Protein AF-0000000066128655 (afdb_homodimer)

Foldseek 3Di:
DPQQFWPWDQPAFFQRKAAEFFDPFAGIKTFHFWPPDDPDPDDGDGGGAQTKTKIAGCDGDPVRHRDIFIKGWFFAQDWIADPVGDIDGDPGTYIATDHPQHHGPGQAGHDEGEPSNCVNPVSCVVRYPYYD/DPQQFWPWDQPAFFQRKAAEFFDPFAGIKTFHFWPPDDPDPPDGDGGGAQTKTKIAGCDGDPVRHRDIFIKGWFFAQDWIADPVGDIDGDPGTYIATDHPQHHGPGQAGHDEGEPSNCVNPVSCVVRYPYYD

Nearest PDB structures (foldseek):
  6th6-assembly1_BL  TM=9.397E-01  e=1.848E-17  Thermococcus kodakarensis KOD1
  9cai-assembly1_CV  TM=9.628E-01  e=4.073E-16  Caenorhabditis elegans
  8a3w-assembly1_J  TM=9.529E-01  e=1.507E-16  Leishmania major strain Friedlin
  8b2l-assembly1_e3  TM=9.581E-01  e=1.620E-15  Nicotiana tabacum
  8jiv-assembly1_CV  TM=9.585E-01  e=1.912E-15  Triticum aestivum

Organism: Archaeoglobus fulgidus (strain ATCC 49558 / DSM 4304 / JCM 9628 / NBRC 100126 / VC-16) (NCBI:txid224325)

Secondary structure (DSSP, 8-state):
------B----EETT-EEEE-BSSSEEEEEEEEETT----TT---EE-TT-EEEEEEEEE-TTTTT-EEEEEEEE-SS-EE-TTS-EE--SS-EEEEE-TTS-BSSS-EEEEE-HHHHHH-HHHHHHEEEE-/------B----EETT-EEEE-BSSSEEEEEEEEETT----TT---EE-TT-EEEEEEEEE-TTTTT-EEEEEEEE-SS-EE-TTS-EE--SS-EEEEE-TTS-BSSS-EEEEE-HHHHHH-HHHHHHEEEE-

InterPro domains:
  IPR000218 Large ribosomal subunit protein uL14 [MF_01367] (11-132)
  IPR000218 Large ribosomal subunit protein uL14 [PF00238] (13-131)
  IPR000218 Large ribosomal subunit protein uL14 [PTHR11761] (9-132)
  IPR000218 Large ribosomal subunit protein uL14 [SM01374] (11-132)
  IPR019971 Large ribosomal subunit protein uL14, archaea [TIGR03673] (2-132)
  IPR019972 Large ribosomal subunit protein uL14, conserved site [PS00049] (71-97)
  IPR036853 Large ribosomal subunit protein uL14 superfamily [G3DSA:2.40.150.20] (1-132)
  IPR036853 Large ribosomal subunit protein uL14 superfamily [SSF50193] (2-132)

Structure (mmCIF, N/CA/C/O backbone):
data_AF-0000000066128655-model_v1
#
loop_
_entity.id
_entity.type
_entity.pdbx_description
1 polymer 'Large ribosomal subunit protein uL14'
#
loop_
_atom_site.group_PDB
_atom_site.id
_atom_site.type_symbol
_atom_site.label_atom_id
_atom_site.label_alt_id
_atom_site.label_comp_id
_atom_site.label_asym_id
_atom_site.label_entity_id
_atom_site.label_seq_id
_atom_site.pdbx_PDB_ins_code
_atom_site.Cartn_x
_atom_site.Cartn_y
_atom_site.Cartn_z
_atom_site.occupancy
_atom_site.B_iso_or_equiv
_atom_site.auth_seq_id
_atom_site.auth_comp_id
_atom_site.auth_asym_id
_atom_site.auth_atom_id
_atom_site.pdbx_PDB_model_num
ATOM 1 N N . MET A 1 1 ? 16.312 -31.641 9.352 1 25.12 1 MET A N 1
ATOM 2 C CA . MET A 1 1 ? 16.547 -31.031 8.039 1 25.12 1 MET A CA 1
ATOM 3 C C . MET A 1 1 ? 15.508 -29.953 7.762 1 25.12 1 MET A C 1
ATOM 5 O O . MET A 1 1 ? 14.305 -30.188 7.883 1 25.12 1 MET A O 1
ATOM 9 N N . LYS A 1 2 ? 15.828 -28.812 7.926 1 38.12 2 LYS A N 1
ATOM 10 C CA . LYS A 1 2 ? 14.883 -27.719 7.695 1 38.12 2 LYS A CA 1
ATOM 11 C C . LYS A 1 2 ? 14.211 -27.844 6.332 1 38.12 2 LYS A C 1
ATOM 13 O O . LYS A 1 2 ? 14.867 -28.141 5.332 1 38.12 2 LYS A O 1
ATOM 18 N N . ALA A 1 3 ? 12.984 -28.344 6.238 1 39.62 3 ALA A N 1
ATOM 19 C CA . ALA A 1 3 ? 12.312 -28.422 4.945 1 39.62 3 ALA A CA 1
ATOM 20 C C . ALA A 1 3 ? 12.883 -27.406 3.957 1 39.62 3 ALA A C 1
ATOM 22 O O . ALA A 1 3 ? 12.938 -26.219 4.246 1 39.62 3 ALA A O 1
ATOM 23 N N . ILE A 1 4 ? 13.789 -27.891 3.109 1 48.38 4 ILE A N 1
ATOM 24 C CA . ILE A 1 4 ? 14.508 -27.047 2.152 1 48.38 4 ILE A CA 1
ATOM 25 C C . ILE A 1 4 ? 13.508 -26.266 1.303 1 48.38 4 ILE A C 1
ATOM 27 O O . ILE A 1 4 ? 12.688 -26.844 0.597 1 48.38 4 ILE A O 1
ATOM 31 N N . ARG A 1 5 ? 13.148 -25.062 1.677 1 65.38 5 ARG A N 1
ATOM 32 C CA . ARG A 1 5 ? 12.242 -24.172 0.944 1 65.38 5 ARG A CA 1
ATOM 33 C C . ARG A 1 5 ? 12.859 -23.734 -0.376 1 65.38 5 ARG A C 1
ATOM 35 O O . ARG A 1 5 ? 14.078 -23.797 -0.549 1 65.38 5 ARG A O 1
ATOM 42 N N . ALA A 1 6 ? 12.148 -23.828 -1.556 1 74 6 ALA A N 1
ATOM 43 C CA . ALA A 1 6 ? 12.578 -23.359 -2.867 1 74 6 ALA A CA 1
ATOM 44 C C . ALA A 1 6 ? 13.289 -22.016 -2.754 1 74 6 ALA A C 1
ATOM 46 O O . ALA A 1 6 ? 12.922 -21.172 -1.93 1 74 6 ALA A O 1
ATOM 47 N N . ASN A 1 7 ? 14.602 -21.938 -3.342 1 81.56 7 ASN A N 1
ATOM 48 C CA . ASN A 1 7 ? 15.273 -20.656 -3.48 1 81.56 7 ASN A CA 1
ATOM 49 C C . ASN A 1 7 ? 14.539 -19.734 -4.457 1 81.56 7 ASN A C 1
ATOM 51 O O . ASN A 1 7 ? 14.828 -19.734 -5.652 1 81.56 7 ASN A O 1
ATOM 55 N N . ILE A 1 8 ? 13.523 -19.031 -4.008 1 89.94 8 ILE A N 1
ATOM 56 C CA . ILE A 1 8 ? 12.695 -18.203 -4.871 1 89.94 8 ILE A CA 1
ATOM 57 C C . ILE A 1 8 ? 13.352 -16.828 -5.055 1 89.94 8 ILE A C 1
ATOM 59 O O . ILE A 1 8 ? 13.469 -16.062 -4.098 1 89.94 8 ILE A O 1
ATOM 63 N N . PRO A 1 9 ? 13.781 -16.625 -6.309 1 91.25 9 PRO A N 1
ATOM 64 C CA . PRO A 1 9 ? 14.328 -15.281 -6.551 1 91.25 9 PRO A CA 1
ATOM 65 C C . PRO A 1 9 ? 13.281 -14.18 -6.387 1 91.25 9 PRO A C 1
ATOM 67 O O . PRO A 1 9 ? 12.141 -14.336 -6.828 1 91.25 9 PRO A O 1
ATOM 70 N N . ARG A 1 10 ? 13.523 -13.125 -5.734 1 89.56 10 ARG A N 1
ATOM 71 C CA . ARG A 1 10 ? 12.648 -11.969 -5.605 1 89.56 10 ARG A CA 1
ATOM 72 C C . ARG A 1 10 ? 12.859 -10.992 -6.758 1 89.56 10 ARG A C 1
ATOM 74 O O . ARG A 1 10 ? 13.508 -9.961 -6.59 1 89.56 10 ARG A O 1
ATOM 81 N N . ALA A 1 11 ? 12.172 -11.281 -7.852 1 91.56 11 ALA A N 1
ATOM 82 C CA . ALA A 1 11 ? 12.453 -10.578 -9.102 1 91.56 11 ALA A CA 1
ATOM 83 C C . ALA A 1 11 ? 11.352 -9.562 -9.414 1 91.56 11 ALA A C 1
ATOM 85 O O . ALA A 1 11 ? 11.32 -8.992 -10.508 1 91.56 11 ALA A O 1
ATOM 86 N N . LEU A 1 12 ? 10.477 -9.352 -8.492 1 93.88 12 LEU A N 1
ATOM 87 C CA . LEU A 1 12 ? 9.367 -8.438 -8.719 1 93.88 12 LEU A CA 1
ATOM 88 C C . LEU A 1 12 ? 9.469 -7.211 -7.82 1 93.88 12 LEU A C 1
ATOM 90 O O . LEU A 1 12 ? 8.992 -7.234 -6.684 1 93.88 12 LEU A O 1
ATOM 94 N N . PRO A 1 13 ? 10.023 -6.125 -8.352 1 89.25 13 PRO A N 1
ATOM 95 C CA . PRO A 1 13 ? 10.195 -4.906 -7.559 1 89.25 13 PRO A CA 1
ATOM 96 C C . PRO A 1 13 ? 8.93 -4.059 -7.492 1 89.25 13 PRO A C 1
ATOM 98 O O . PRO A 1 13 ? 7.957 -4.34 -8.203 1 89.25 13 PRO A O 1
ATOM 101 N N . THR A 1 14 ? 8.961 -3.062 -6.672 1 88.75 14 THR A N 1
ATOM 102 C CA . THR A 1 14 ? 7.895 -2.064 -6.688 1 88.75 14 THR A CA 1
ATOM 103 C C . THR A 1 14 ? 7.762 -1.439 -8.07 1 88.75 14 THR A C 1
ATOM 105 O O . THR A 1 14 ? 8.766 -1.127 -8.719 1 88.75 14 THR A O 1
ATOM 108 N N . GLY A 1 15 ? 6.605 -1.287 -8.484 1 89.25 15 GLY A N 1
ATOM 109 C CA . GLY A 1 15 ? 6.352 -0.761 -9.82 1 89.25 15 GLY A CA 1
ATOM 110 C C . GLY A 1 15 ? 6.035 -1.84 -10.836 1 89.25 15 GLY A C 1
ATOM 111 O O . GLY A 1 15 ? 5.508 -1.55 -11.914 1 89.25 15 GLY A O 1
ATOM 112 N N . ALA A 1 16 ? 6.363 -3.1 -10.492 1 94 16 ALA A N 1
ATOM 113 C CA . ALA A 1 16 ? 6.078 -4.207 -11.406 1 94 16 ALA A CA 1
ATOM 114 C C . ALA A 1 16 ? 4.574 -4.441 -11.531 1 94 16 ALA A C 1
ATOM 116 O O . ALA A 1 16 ? 3.83 -4.266 -10.562 1 94 16 ALA A O 1
ATOM 117 N N . ARG A 1 17 ? 4.227 -4.895 -12.727 1 97.56 17 ARG A N 1
ATOM 118 C CA . ARG A 1 17 ? 2.822 -5.191 -12.984 1 97.56 17 ARG A CA 1
ATOM 119 C C . ARG A 1 17 ? 2.553 -6.691 -12.906 1 97.56 17 ARG A C 1
ATOM 121 O O . ARG A 1 17 ? 3.383 -7.5 -13.32 1 97.56 17 ARG A O 1
ATOM 128 N N . LEU A 1 18 ? 1.388 -6.996 -12.367 1 98.38 18 LEU A N 1
ATOM 129 C CA . LEU A 1 18 ? 0.958 -8.383 -12.203 1 98.38 18 LEU A CA 1
ATOM 130 C C . LEU A 1 18 ? -0.445 -8.586 -12.766 1 98.38 18 LEU A C 1
ATOM 132 O O . LEU A 1 18 ? -1.292 -7.695 -12.672 1 98.38 18 LEU A O 1
ATOM 136 N N . VAL A 1 19 ? -0.65 -9.766 -13.242 1 98.62 19 VAL A N 1
ATOM 137 C CA . VAL A 1 19 ? -2.006 -10.164 -13.602 1 98.62 19 VAL A CA 1
ATOM 138 C C . VAL A 1 19 ? -2.773 -10.586 -12.352 1 98.62 19 VAL A C 1
ATOM 140 O O . VAL A 1 19 ? -2.24 -11.305 -11.5 1 98.62 19 VAL A O 1
ATOM 143 N N . CYS A 1 20 ? -3.979 -10.078 -12.219 1 98.56 20 CYS A N 1
ATOM 144 C CA . CYS A 1 20 ? -4.809 -10.555 -11.117 1 98.56 20 CYS A CA 1
ATOM 145 C C . CYS A 1 20 ? -5.457 -11.891 -11.469 1 98.56 20 CYS A C 1
ATOM 147 O O . CYS A 1 20 ? -6.258 -11.969 -12.398 1 98.56 20 CYS A O 1
ATOM 149 N N . ALA A 1 21 ? -5.234 -12.914 -10.703 1 98.44 21 ALA A N 1
ATOM 150 C CA . ALA A 1 21 ? -5.629 -14.273 -11.062 1 98.44 21 ALA A CA 1
ATOM 151 C C . ALA A 1 21 ? -6.93 -14.664 -10.367 1 98.44 21 ALA A C 1
ATOM 153 O O . ALA A 1 21 ? -7.355 -15.82 -10.438 1 98.44 21 ALA A O 1
ATOM 154 N N . ASP A 1 22 ? -7.633 -13.781 -9.719 1 97.06 22 ASP A N 1
ATOM 155 C CA . ASP A 1 22 ? -8.852 -14.148 -9 1 97.06 22 ASP A CA 1
ATOM 156 C C . ASP A 1 22 ? -10.07 -13.461 -9.609 1 97.06 22 ASP A C 1
ATOM 158 O O . ASP A 1 22 ? -9.969 -12.805 -10.648 1 97.06 22 ASP A O 1
ATOM 162 N N . ASN A 1 23 ? -11.188 -13.75 -8.961 1 97.56 23 ASN A N 1
ATOM 163 C CA . ASN A 1 23 ? -12.43 -13.281 -9.562 1 97.56 23 ASN A CA 1
ATOM 164 C C . ASN A 1 23 ? -12.984 -12.062 -8.828 1 97.56 23 ASN A C 1
ATOM 166 O O . ASN A 1 23 ? -14.195 -11.891 -8.719 1 97.56 23 ASN A O 1
ATOM 170 N N . THR A 1 24 ? -12.164 -11.18 -8.289 1 95.56 24 THR A N 1
ATOM 171 C CA . THR A 1 24 ? -12.602 -10.008 -7.531 1 95.56 24 THR A CA 1
ATOM 172 C C . THR A 1 24 ? -13.008 -8.883 -8.469 1 95.56 24 THR A C 1
ATOM 174 O O . THR A 1 24 ? -13.664 -7.926 -8.055 1 95.56 24 THR A O 1
ATOM 177 N N . GLY A 1 25 ? -12.641 -9.031 -9.742 1 96 25 GLY A N 1
ATOM 178 C CA . GLY A 1 25 ? -12.938 -7.973 -10.688 1 96 25 GLY A CA 1
ATOM 179 C C . GLY A 1 25 ? -11.711 -7.184 -11.102 1 96 25 GLY A C 1
ATOM 180 O O . GLY A 1 25 ? -11.742 -6.434 -12.086 1 96 25 GLY A O 1
ATOM 181 N N . ALA A 1 26 ? -10.602 -7.355 -10.414 1 97.75 26 ALA A N 1
ATOM 182 C CA . ALA A 1 26 ? -9.344 -6.746 -10.82 1 97.75 26 ALA A CA 1
ATOM 183 C C . ALA A 1 26 ? -8.703 -7.512 -11.977 1 97.75 26 ALA A C 1
ATOM 185 O O . ALA A 1 26 ? -8.898 -8.719 -12.109 1 97.75 26 ALA A O 1
ATOM 186 N N . ARG A 1 27 ? -7.961 -6.797 -12.82 1 97.69 27 ARG A N 1
ATOM 187 C CA . ARG A 1 27 ? -7.332 -7.445 -13.961 1 97.69 27 ARG A CA 1
ATOM 188 C C . ARG A 1 27 ? -5.82 -7.234 -13.953 1 97.69 27 ARG A C 1
ATOM 190 O O . ARG A 1 27 ? -5.055 -8.164 -14.211 1 97.69 27 ARG A O 1
ATOM 197 N N . GLU A 1 28 ? -5.414 -6.008 -13.695 1 98.62 28 GLU A N 1
ATOM 198 C CA . GLU A 1 28 ? -4 -5.652 -13.656 1 98.62 28 GLU A CA 1
ATOM 199 C C . GLU A 1 28 ? -3.643 -4.961 -12.344 1 98.62 28 GLU A C 1
ATOM 201 O O . GLU A 1 28 ? -4.316 -4.016 -11.93 1 98.62 28 GLU A O 1
ATOM 206 N N . LEU A 1 29 ? -2.574 -5.434 -11.719 1 98.38 29 LEU A N 1
ATOM 207 C CA . LEU A 1 29 ? -2.113 -4.91 -10.438 1 98.38 29 LEU A CA 1
ATOM 208 C C . LEU A 1 29 ? -0.71 -4.324 -10.562 1 98.38 29 LEU A C 1
ATOM 210 O O . LEU A 1 29 ? 0.079 -4.77 -11.398 1 98.38 29 LEU A O 1
ATOM 214 N N . GLU A 1 30 ? -0.421 -3.346 -9.734 1 96.56 30 GLU A N 1
ATOM 215 C CA . GLU A 1 30 ? 0.928 -2.803 -9.617 1 96.56 30 GLU A CA 1
ATOM 216 C C . GLU A 1 30 ? 1.425 -2.877 -8.172 1 96.56 30 GLU A C 1
ATOM 218 O O . GLU A 1 30 ? 0.717 -2.48 -7.246 1 96.56 30 GLU A O 1
ATOM 223 N N . ILE A 1 31 ? 2.658 -3.359 -8.008 1 94.94 31 ILE A N 1
ATOM 224 C CA . ILE A 1 31 ? 3.223 -3.486 -6.668 1 94.94 31 ILE A CA 1
ATOM 225 C C . ILE A 1 31 ? 3.676 -2.117 -6.168 1 94.94 31 ILE A C 1
ATOM 227 O O . ILE A 1 31 ? 4.418 -1.411 -6.859 1 94.94 31 ILE A O 1
ATOM 231 N N . ILE A 1 32 ? 3.225 -1.843 -4.953 1 91.31 32 ILE A N 1
ATOM 232 C CA . ILE A 1 32 ? 3.646 -0.554 -4.418 1 91.31 32 ILE A CA 1
ATOM 233 C C . ILE A 1 32 ? 4.461 -0.767 -3.141 1 91.31 32 ILE A C 1
ATOM 235 O O . ILE A 1 32 ? 5.141 0.147 -2.672 1 91.31 32 ILE A O 1
ATOM 239 N N . ALA A 1 33 ? 4.367 -1.904 -2.592 1 90 33 ALA A N 1
ATOM 240 C CA . ALA A 1 33 ? 5.145 -2.238 -1.4 1 90 33 ALA A CA 1
ATOM 241 C C . ALA A 1 33 ? 5.215 -3.748 -1.197 1 90 33 ALA A C 1
ATOM 243 O O . ALA A 1 33 ? 4.379 -4.492 -1.716 1 90 33 ALA A O 1
ATOM 244 N N . VAL A 1 34 ? 6.215 -4.098 -0.539 1 90.44 34 VAL A N 1
ATOM 245 C CA . VAL A 1 34 ? 6.355 -5.492 -0.131 1 90.44 34 VAL A CA 1
ATOM 246 C C . VAL A 1 34 ? 6.207 -5.605 1.384 1 90.44 34 VAL A C 1
ATOM 248 O O . VAL A 1 34 ? 6.902 -4.918 2.137 1 90.44 34 VAL A O 1
ATOM 251 N N . LYS A 1 35 ? 5.23 -6.402 1.733 1 87.19 35 LYS A N 1
ATOM 252 C CA . LYS A 1 35 ? 4.949 -6.523 3.16 1 87.19 35 LYS A CA 1
ATOM 253 C C . LYS A 1 35 ? 6.168 -7.035 3.92 1 87.19 35 LYS A C 1
ATOM 255 O O . LYS A 1 35 ? 6.797 -8.016 3.508 1 87.19 35 LYS A O 1
ATOM 260 N N . GLY A 1 36 ? 6.383 -6.379 5.016 1 74.94 36 GLY A N 1
ATOM 261 C CA . GLY A 1 36 ? 7.469 -6.816 5.879 1 74.94 36 GLY A CA 1
ATOM 262 C C . GLY A 1 36 ? 8.812 -6.234 5.488 1 74.94 36 GLY A C 1
ATOM 263 O O . GLY A 1 36 ? 9.82 -6.473 6.16 1 74.94 36 GLY A O 1
ATOM 264 N N . TYR A 1 37 ? 8.773 -5.664 4.32 1 67.94 37 TYR A N 1
ATOM 265 C CA . TYR A 1 37 ? 10.047 -5.074 3.922 1 67.94 37 TYR A CA 1
ATOM 266 C C . TYR A 1 37 ? 10.359 -3.844 4.766 1 67.94 37 TYR A C 1
ATOM 268 O O . TYR A 1 37 ? 9.531 -2.939 4.891 1 67.94 37 TYR A O 1
ATOM 276 N N . LYS A 1 38 ? 11.398 -4.062 5.633 1 56.25 38 LYS A N 1
ATOM 277 C CA . LYS A 1 38 ? 11.852 -2.928 6.43 1 56.25 38 LYS A CA 1
ATOM 278 C C . LYS A 1 38 ? 13.016 -2.207 5.75 1 56.25 38 LYS A C 1
ATOM 280 O O . LYS A 1 38 ? 13.812 -2.832 5.051 1 56.25 38 LYS A O 1
ATOM 285 N N . GLY A 1 39 ? 12.859 -1.188 5.008 1 52.59 39 GLY A N 1
ATOM 286 C CA . GLY A 1 39 ? 13.758 -0.294 4.289 1 52.59 39 GLY A CA 1
ATOM 287 C C . GLY A 1 39 ? 15.195 -0.379 4.77 1 52.59 39 GLY A C 1
ATOM 288 O O . GLY A 1 39 ? 15.508 0.053 5.879 1 52.59 39 GLY A O 1
ATOM 289 N N . VAL A 1 40 ? 15.797 -1.429 4.984 1 49.12 40 VAL A N 1
ATOM 290 C CA . VAL A 1 40 ? 17.203 -1.118 5.25 1 49.12 40 VAL A CA 1
ATOM 291 C C . VAL A 1 40 ? 17.828 -0.457 4.02 1 49.12 40 VAL A C 1
ATOM 293 O O . VAL A 1 40 ? 17.312 -0.596 2.906 1 49.12 40 VAL A O 1
ATOM 296 N N . ARG A 1 41 ? 18.875 0.414 4.422 1 45.72 41 ARG A N 1
ATOM 297 C CA . ARG A 1 41 ? 19.656 1.211 3.479 1 45.72 41 ARG A CA 1
ATOM 298 C C . ARG A 1 41 ? 19.672 0.561 2.1 1 45.72 41 ARG A C 1
ATOM 300 O O . ARG A 1 41 ? 19.531 1.246 1.083 1 45.72 41 ARG A O 1
ATOM 307 N N . ARG A 1 42 ? 20.172 -0.558 1.873 1 46.34 42 ARG A N 1
ATOM 308 C CA . ARG A 1 42 ? 20.719 -0.96 0.58 1 46.34 42 ARG A CA 1
ATOM 309 C C . ARG A 1 42 ? 19.688 -1.734 -0.232 1 46.34 42 ARG A C 1
ATOM 311 O O . ARG A 1 42 ? 19.969 -2.164 -1.354 1 46.34 42 ARG A O 1
ATOM 318 N N . ARG A 1 43 ? 18.516 -2.191 0.343 1 56.34 43 ARG A N 1
ATOM 319 C CA . ARG A 1 43 ? 17.953 -3.158 -0.597 1 56.34 43 ARG A CA 1
ATOM 320 C C . ARG A 1 43 ? 16.562 -2.75 -1.038 1 56.34 43 ARG A C 1
ATOM 322 O O . ARG A 1 43 ? 15.789 -2.193 -0.25 1 56.34 43 ARG A O 1
ATOM 329 N N . TYR A 1 44 ? 16.344 -2.57 -2.301 1 61.69 44 TYR A N 1
ATOM 330 C CA . TYR A 1 44 ? 15.086 -2.363 -3.012 1 61.69 44 TYR A CA 1
ATOM 331 C C . TYR A 1 44 ? 14.086 -3.463 -2.684 1 61.69 44 TYR A C 1
ATOM 333 O O . TYR A 1 44 ? 14.43 -4.645 -2.688 1 61.69 44 TYR A O 1
ATOM 341 N N . PRO A 1 45 ? 12.883 -2.945 -2.168 1 72.62 45 PRO A N 1
ATOM 342 C CA . PRO A 1 45 ? 11.93 -4.012 -1.857 1 72.62 45 PRO A CA 1
ATOM 343 C C . PRO A 1 45 ? 11.531 -4.824 -3.09 1 72.62 45 PRO A C 1
ATOM 345 O O . PRO A 1 45 ? 11.164 -4.25 -4.117 1 72.62 45 PRO A O 1
ATOM 348 N N . ALA A 1 46 ? 11.828 -6.062 -3.172 1 82.31 46 ALA A N 1
ATOM 349 C CA . ALA A 1 46 ? 11.391 -6.973 -4.227 1 82.31 46 ALA A CA 1
ATOM 350 C C . ALA A 1 46 ? 10.703 -8.203 -3.643 1 82.31 46 ALA A C 1
ATOM 352 O O . ALA A 1 46 ? 10.961 -8.578 -2.496 1 82.31 46 ALA A O 1
ATOM 353 N N . ALA A 1 47 ? 9.789 -8.695 -4.504 1 92.69 47 ALA A N 1
ATOM 354 C CA . ALA A 1 47 ? 8.992 -9.836 -4.047 1 92.69 47 ALA A CA 1
ATOM 355 C C . ALA A 1 47 ? 9.078 -10.992 -5.031 1 92.69 47 ALA A C 1
ATOM 357 O O . ALA A 1 47 ? 9.609 -10.844 -6.137 1 92.69 47 ALA A O 1
ATOM 358 N N . GLY A 1 48 ? 8.688 -12.188 -4.547 1 95.25 48 GLY A N 1
ATOM 359 C CA . GLY A 1 48 ? 8.562 -13.391 -5.348 1 95.25 48 GLY A CA 1
ATOM 360 C C . GLY A 1 48 ? 7.363 -14.242 -4.969 1 95.25 48 GLY A C 1
ATOM 361 O O . GLY A 1 48 ? 6.57 -13.852 -4.109 1 95.25 48 GLY A O 1
ATOM 362 N N . VAL A 1 49 ? 7.312 -15.32 -5.598 1 96.88 49 VAL A N 1
ATOM 363 C CA . VAL A 1 49 ? 6.191 -16.234 -5.375 1 96.88 49 VAL A CA 1
ATOM 364 C C . VAL A 1 49 ? 6.055 -16.531 -3.885 1 96.88 49 VAL A C 1
ATOM 366 O O . VAL A 1 49 ? 7.051 -16.812 -3.211 1 96.88 49 VAL A O 1
ATOM 369 N N . GLY A 1 50 ? 4.836 -16.406 -3.396 1 96.25 50 GLY A N 1
ATOM 370 C CA . GLY A 1 50 ? 4.574 -16.734 -2.004 1 96.25 50 GLY A CA 1
ATOM 371 C C . GLY A 1 50 ? 4.684 -15.539 -1.076 1 96.25 50 GLY A C 1
ATOM 372 O O . GLY A 1 50 ? 4.348 -15.633 0.107 1 96.25 50 GLY A O 1
ATOM 373 N N . ASP A 1 51 ? 5.129 -14.391 -1.608 1 95.75 51 ASP A N 1
ATOM 374 C CA . ASP A 1 51 ? 5.234 -13.188 -0.789 1 95.75 51 ASP A CA 1
ATOM 375 C C . ASP A 1 51 ? 3.932 -12.391 -0.815 1 95.75 51 ASP A C 1
ATOM 377 O O . ASP A 1 51 ? 3.209 -12.406 -1.814 1 95.75 51 ASP A O 1
ATOM 381 N N . ILE A 1 52 ? 3.648 -11.695 0.281 1 96.81 52 ILE A N 1
ATOM 382 C CA . ILE A 1 52 ? 2.541 -10.75 0.331 1 96.81 52 ILE A CA 1
ATOM 383 C C . ILE A 1 52 ? 3.025 -9.367 -0.105 1 96.81 52 ILE A C 1
ATOM 385 O O . ILE A 1 52 ? 4.078 -8.906 0.341 1 96.81 52 ILE A O 1
ATOM 389 N N . VAL A 1 53 ? 2.281 -8.75 -0.948 1 96.44 53 VAL A N 1
ATOM 390 C CA . VAL A 1 53 ? 2.613 -7.422 -1.448 1 96.44 53 VAL A CA 1
ATOM 391 C C . VAL A 1 53 ? 1.402 -6.5 -1.31 1 96.44 53 VAL A C 1
ATOM 393 O O . VAL A 1 53 ? 0.28 -6.969 -1.105 1 96.44 53 VAL A O 1
ATOM 396 N N . VAL A 1 54 ? 1.689 -5.238 -1.337 1 95.56 54 VAL A N 1
ATOM 397 C CA . VAL A 1 54 ? 0.64 -4.234 -1.475 1 95.56 54 VAL A CA 1
ATOM 398 C C . VAL A 1 54 ? 0.553 -3.771 -2.928 1 95.56 54 VAL A C 1
ATOM 400 O O . VAL A 1 54 ? 1.57 -3.445 -3.543 1 95.56 54 VAL A O 1
ATOM 403 N N . VAL A 1 55 ? -0.69 -3.77 -3.422 1 97 55 VAL A N 1
ATOM 404 C CA . VAL A 1 55 ? -0.852 -3.484 -4.844 1 97 55 VAL A CA 1
ATOM 405 C C . VAL A 1 55 ? -1.942 -2.434 -5.039 1 97 55 VAL A C 1
ATOM 407 O O . VAL A 1 55 ? -2.809 -2.262 -4.18 1 97 55 VAL A O 1
ATOM 410 N N . THR A 1 56 ? -1.86 -1.748 -6.098 1 96.5 56 THR A N 1
ATOM 411 C CA . THR A 1 56 ? -2.945 -0.902 -6.582 1 96.5 56 THR A CA 1
ATOM 412 C C . THR A 1 56 ? -3.555 -1.482 -7.855 1 96.5 56 THR A C 1
ATOM 414 O O . THR A 1 56 ? -2.846 -2.057 -8.68 1 96.5 56 THR A O 1
ATOM 417 N N . VAL A 1 57 ? -4.816 -1.39 -8.008 1 97.56 57 VAL A N 1
ATOM 418 C CA . VAL A 1 57 ? -5.508 -1.931 -9.172 1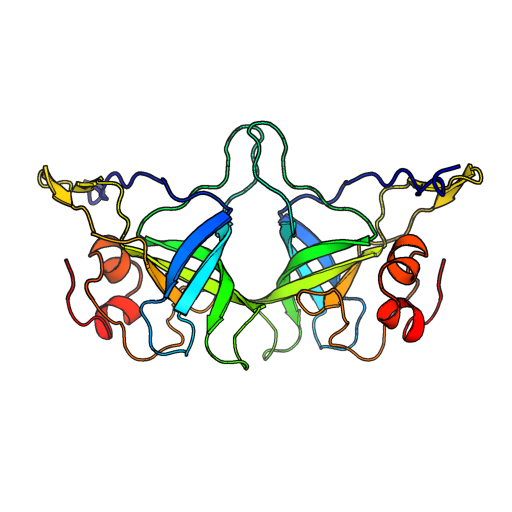 97.56 57 VAL A CA 1
ATOM 419 C C . VAL A 1 57 ? -5.465 -0.919 -10.32 1 97.56 57 VAL A C 1
ATOM 421 O O . VAL A 1 57 ? -6.086 0.143 -10.242 1 97.56 57 VAL A O 1
ATOM 424 N N . LYS A 1 58 ? -4.781 -1.34 -11.375 1 97.19 58 LYS A N 1
ATOM 425 C CA . LYS A 1 58 ? -4.641 -0.458 -12.531 1 97.19 58 LYS A CA 1
ATOM 426 C C . LYS A 1 58 ? -5.785 -0.658 -13.523 1 97.19 58 LYS A C 1
ATOM 428 O O . LYS A 1 58 ? -6.25 0.301 -14.141 1 97.19 58 LYS A O 1
ATOM 433 N N . LYS A 1 59 ? -6.168 -1.849 -13.672 1 97.81 59 LYS A N 1
ATOM 434 C CA . LYS A 1 59 ? -7.309 -2.201 -14.516 1 97.81 59 LYS A CA 1
ATOM 435 C C . LYS A 1 59 ? -8.273 -3.121 -13.773 1 97.81 59 LYS A C 1
ATOM 437 O O . LYS A 1 59 ? -7.852 -4.031 -13.062 1 97.81 59 LYS A O 1
ATOM 442 N N . GLY A 1 60 ? -9.578 -2.893 -13.891 1 97.19 60 GLY A N 1
ATOM 443 C CA . GLY A 1 60 ? -10.625 -3.664 -13.25 1 97.19 60 GLY A CA 1
ATOM 444 C C . GLY A 1 60 ? -11.977 -2.967 -13.273 1 97.19 60 GLY A C 1
ATOM 445 O O . GLY A 1 60 ? -12.164 -2 -14.016 1 97.19 60 GLY A O 1
ATOM 446 N N . THR A 1 61 ? -12.891 -3.551 -12.555 1 97 61 THR A N 1
ATOM 447 C CA . THR A 1 61 ? -14.211 -2.936 -12.438 1 97 61 THR A CA 1
ATOM 448 C C . THR A 1 61 ? -14.117 -1.586 -11.734 1 97 61 THR A C 1
ATOM 450 O O . THR A 1 61 ? -13.188 -1.348 -10.961 1 97 61 THR A O 1
ATOM 453 N N . PRO A 1 62 ? -14.969 -0.639 -12.008 1 94.5 62 PRO A N 1
ATOM 454 C CA . PRO A 1 62 ? -14.922 0.707 -11.43 1 94.5 62 PRO A CA 1
ATOM 455 C C . PRO A 1 62 ? -14.859 0.693 -9.906 1 94.5 62 PRO A C 1
ATOM 457 O O . PRO A 1 62 ? -14.242 1.577 -9.305 1 94.5 62 PRO A O 1
ATOM 460 N N . GLU A 1 63 ? -15.453 -0.311 -9.297 1 91.06 63 GLU A N 1
ATOM 461 C CA . GLU A 1 63 ? -15.555 -0.359 -7.844 1 91.06 63 GLU A CA 1
ATOM 462 C C . GLU A 1 63 ? -14.203 -0.666 -7.207 1 91.06 63 GLU A C 1
ATOM 464 O O . GLU A 1 63 ? -13.93 -0.239 -6.082 1 91.06 63 GLU A O 1
ATOM 469 N N . ILE A 1 64 ? -13.32 -1.331 -7.918 1 92.62 64 ILE A N 1
ATOM 470 C CA . ILE A 1 64 ? -12.086 -1.797 -7.305 1 92.62 64 ILE A CA 1
ATOM 471 C C . ILE A 1 64 ? -10.891 -1.081 -7.941 1 92.62 64 ILE A C 1
ATOM 473 O O . ILE A 1 64 ? -9.789 -1.093 -7.395 1 92.62 64 ILE A O 1
ATOM 477 N N . ARG A 1 65 ? -11.109 -0.399 -8.953 1 94.06 65 ARG A N 1
ATOM 478 C CA . ARG A 1 65 ? -10.039 0.286 -9.672 1 94.06 65 ARG A CA 1
ATOM 479 C C . ARG A 1 65 ? -9.445 1.416 -8.828 1 94.06 65 ARG A C 1
ATOM 481 O O . ARG A 1 65 ? -10.188 2.148 -8.164 1 94.06 65 ARG A O 1
ATOM 488 N N . LYS A 1 66 ? -8.148 1.528 -8.852 1 92.06 66 LYS A N 1
ATOM 489 C CA . LYS A 1 66 ? -7.383 2.594 -8.211 1 92.06 66 LYS A CA 1
ATOM 490 C C . LYS A 1 66 ? -7.371 2.424 -6.695 1 92.06 66 LYS A C 1
ATOM 492 O O . LYS A 1 66 ? -6.961 3.328 -5.965 1 92.06 66 LYS A O 1
ATOM 497 N N . GLN A 1 67 ? -7.867 1.262 -6.215 1 93.38 67 GLN A N 1
ATOM 498 C CA . GLN A 1 67 ? -7.789 0.932 -4.797 1 93.38 67 GLN A CA 1
ATOM 499 C C . GLN A 1 67 ? -6.516 0.155 -4.48 1 93.38 67 GLN A C 1
ATOM 501 O O . GLN A 1 67 ? -5.871 -0.385 -5.383 1 93.38 67 GLN A O 1
ATOM 506 N N . VAL A 1 68 ? -6.23 0.224 -3.209 1 95.75 68 VAL A N 1
ATOM 507 C CA . VAL A 1 68 ? -5.039 -0.479 -2.742 1 95.75 68 VAL A CA 1
ATOM 508 C C . VAL A 1 68 ? -5.449 -1.709 -1.935 1 95.75 68 VAL A C 1
ATOM 510 O O . VAL A 1 68 ? -6.395 -1.654 -1.145 1 95.75 68 VAL A O 1
ATOM 513 N N . HIS A 1 69 ? -4.766 -2.852 -2.162 1 96.88 69 HIS A N 1
ATOM 514 C CA . HIS A 1 69 ? -5.062 -4.105 -1.478 1 96.88 69 HIS A CA 1
ATOM 515 C C . HIS A 1 69 ? -3.787 -4.891 -1.192 1 96.88 69 HIS A C 1
ATOM 517 O O . HIS A 1 69 ? -2.744 -4.633 -1.796 1 96.88 69 HIS A O 1
ATOM 523 N N . TYR A 1 70 ? -3.869 -5.742 -0.291 1 97.56 70 TYR A N 1
ATOM 524 C CA . TYR A 1 70 ? -2.869 -6.801 -0.191 1 97.56 70 TYR A CA 1
ATOM 525 C C . TYR A 1 70 ? -3.064 -7.84 -1.287 1 97.56 70 TYR A C 1
ATOM 527 O O . TYR A 1 70 ? -4.168 -7.996 -1.813 1 97.56 70 TYR A O 1
ATOM 535 N N . ALA A 1 71 ? -2.016 -8.523 -1.567 1 98.5 71 ALA A N 1
ATOM 536 C CA . ALA A 1 71 ? -2.057 -9.617 -2.539 1 98.5 71 ALA A CA 1
ATOM 537 C C . ALA A 1 71 ? -0.925 -10.609 -2.295 1 98.5 71 ALA A C 1
ATOM 539 O O . ALA A 1 71 ? 0.096 -10.266 -1.696 1 98.5 71 ALA A O 1
ATOM 540 N N . VAL A 1 72 ? -1.098 -11.812 -2.766 1 98.56 72 VAL A N 1
ATOM 541 C CA . VAL A 1 72 ? -0.069 -12.852 -2.721 1 98.56 72 VAL A CA 1
ATOM 542 C C . VAL A 1 72 ? 0.352 -13.219 -4.141 1 98.56 72 VAL A C 1
ATOM 544 O O . VAL A 1 72 ? -0.495 -13.477 -5 1 98.56 72 VAL A O 1
ATOM 547 N N . ILE A 1 73 ? 1.635 -13.219 -4.336 1 98.56 73 ILE A N 1
ATOM 548 C CA . ILE A 1 73 ? 2.141 -13.617 -5.645 1 98.56 73 ILE A CA 1
ATOM 549 C C . ILE A 1 73 ? 2.031 -15.133 -5.801 1 98.56 73 ILE A C 1
ATOM 551 O O . ILE A 1 73 ? 2.547 -15.891 -4.973 1 98.56 73 ILE A O 1
ATOM 555 N N . VAL A 1 74 ? 1.408 -15.562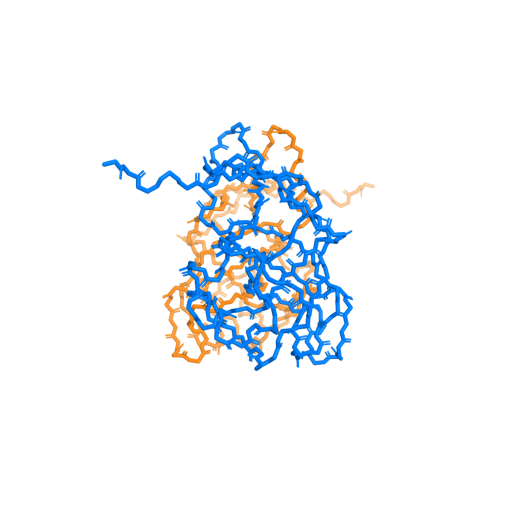 -6.922 1 98.44 74 VAL A N 1
ATOM 556 C CA . VAL A 1 74 ? 1.167 -17 -7.07 1 98.44 74 VAL A CA 1
ATOM 557 C C . VAL A 1 74 ? 1.926 -17.516 -8.289 1 98.44 74 VAL A C 1
ATOM 559 O O . VAL A 1 74 ? 2.07 -18.734 -8.461 1 98.44 74 VAL A O 1
ATOM 562 N N . ARG A 1 75 ? 2.359 -16.578 -9.164 1 98.25 75 ARG A N 1
ATOM 563 C CA . ARG A 1 75 ? 3.16 -16.938 -10.328 1 98.25 75 ARG A CA 1
ATOM 564 C C . ARG A 1 75 ? 4.234 -15.891 -10.602 1 98.25 75 ARG A C 1
ATOM 566 O O . ARG A 1 75 ? 4.039 -14.711 -10.32 1 98.25 75 ARG A O 1
ATOM 573 N N . GLN A 1 76 ? 5.395 -16.359 -11.133 1 98.12 76 GLN A N 1
ATOM 574 C CA . GLN A 1 76 ? 6.414 -15.438 -11.609 1 98.12 76 GLN A CA 1
ATOM 575 C C . GLN A 1 76 ? 7.145 -16.016 -12.828 1 98.12 76 GLN A C 1
ATOM 577 O O . GLN A 1 76 ? 7.355 -17.219 -12.914 1 98.12 76 GLN A O 1
ATOM 582 N N . ARG A 1 77 ? 7.504 -15.133 -13.633 1 97.75 77 ARG A N 1
ATOM 583 C CA . ARG A 1 77 ? 8.203 -15.523 -14.852 1 97.75 77 ARG A CA 1
ATOM 584 C C . ARG A 1 77 ? 9.633 -15.961 -14.539 1 97.75 77 ARG A C 1
ATOM 586 O O . ARG A 1 77 ? 10.164 -16.875 -15.188 1 97.75 77 ARG A O 1
ATOM 593 N N . LYS A 1 78 ? 10.219 -15.336 -13.531 1 97 78 LYS A N 1
ATOM 594 C CA . LYS A 1 78 ? 11.594 -15.688 -13.172 1 97 78 LYS A CA 1
ATOM 595 C C . LYS A 1 78 ? 11.664 -17.109 -12.625 1 97 78 LYS A C 1
ATOM 597 O O . LYS A 1 78 ? 10.992 -17.438 -11.648 1 97 78 LYS A O 1
ATOM 602 N N . GLU A 1 79 ? 12.469 -17.828 -13.188 1 96.19 79 GLU A N 1
ATOM 603 C CA . GLU A 1 79 ? 12.594 -19.234 -12.828 1 96.19 79 GLU A CA 1
ATOM 604 C C . GLU A 1 79 ? 13.188 -19.406 -11.43 1 96.19 79 GLU A C 1
ATOM 606 O O . GLU A 1 79 ? 13.977 -18.562 -10.984 1 96.19 79 GLU A O 1
ATOM 611 N N . TYR A 1 80 ? 12.75 -20.469 -10.734 1 95.25 80 TYR A N 1
ATOM 612 C CA . TYR A 1 80 ? 13.359 -20.828 -9.461 1 95.25 80 TYR A CA 1
ATOM 613 C C . TYR A 1 80 ? 13.461 -22.344 -9.312 1 95.25 80 TYR A C 1
ATOM 615 O O . TYR A 1 80 ? 12.781 -23.094 -10.023 1 95.25 80 TYR A O 1
ATOM 623 N N . ARG A 1 81 ? 14.383 -22.766 -8.469 1 93.94 81 ARG A N 1
ATOM 624 C CA . ARG A 1 81 ? 14.695 -24.172 -8.336 1 93.94 81 ARG A CA 1
ATOM 625 C C . ARG A 1 81 ? 14.156 -24.734 -7.016 1 93.94 81 ARG A C 1
ATOM 627 O O . ARG A 1 81 ? 14.359 -24.141 -5.957 1 93.94 81 ARG A O 1
ATOM 634 N N . ARG A 1 82 ? 13.531 -25.875 -7.16 1 93.06 82 ARG A N 1
ATOM 635 C CA . ARG A 1 82 ? 13.023 -26.562 -5.977 1 93.06 82 ARG A CA 1
ATOM 636 C C . ARG A 1 82 ? 14.086 -27.484 -5.391 1 93.06 82 ARG A C 1
ATOM 638 O O . ARG A 1 82 ? 15.109 -27.734 -6.023 1 93.06 82 ARG A O 1
ATOM 645 N N . PRO A 1 83 ? 13.797 -27.844 -4.117 1 90.5 83 PRO A N 1
ATOM 646 C CA . PRO A 1 83 ? 14.781 -28.703 -3.459 1 90.5 83 PRO A CA 1
ATOM 647 C C . PRO A 1 83 ? 15.023 -30 -4.215 1 90.5 83 PRO A C 1
ATOM 649 O O . PRO A 1 83 ? 16.125 -30.562 -4.156 1 90.5 83 PRO A O 1
ATOM 652 N N . ASP A 1 84 ? 14.078 -30.453 -4.953 1 90.81 84 ASP A N 1
ATOM 653 C CA . ASP A 1 84 ? 14.203 -31.703 -5.695 1 90.81 84 ASP A CA 1
ATOM 654 C C . ASP A 1 84 ? 14.922 -31.484 -7.023 1 90.81 84 ASP A C 1
ATOM 656 O O . ASP A 1 84 ? 15.07 -32.406 -7.82 1 90.81 84 ASP A O 1
ATOM 660 N N . GLY A 1 85 ? 15.234 -30.203 -7.27 1 90.88 85 GLY A N 1
ATOM 661 C CA . GLY A 1 85 ? 15.992 -29.906 -8.477 1 90.88 85 GLY A CA 1
ATOM 662 C C . GLY A 1 85 ? 15.117 -29.422 -9.625 1 90.88 85 GLY A C 1
ATOM 663 O O . GLY A 1 85 ? 15.633 -28.969 -10.648 1 90.88 85 GLY A O 1
ATOM 664 N N . THR A 1 86 ? 13.914 -29.562 -9.43 1 92.5 86 THR A N 1
ATOM 665 C CA . THR A 1 86 ? 13 -29.141 -10.484 1 92.5 86 THR A CA 1
ATOM 666 C C . THR A 1 86 ? 13.016 -27.625 -10.641 1 92.5 86 THR A C 1
ATOM 668 O O . THR A 1 86 ? 13.039 -26.891 -9.648 1 92.5 86 THR A O 1
ATOM 671 N N . ARG A 1 87 ? 13.07 -27.219 -11.875 1 94.56 87 ARG A N 1
ATOM 672 C CA . ARG A 1 87 ? 12.977 -25.797 -12.188 1 94.56 87 A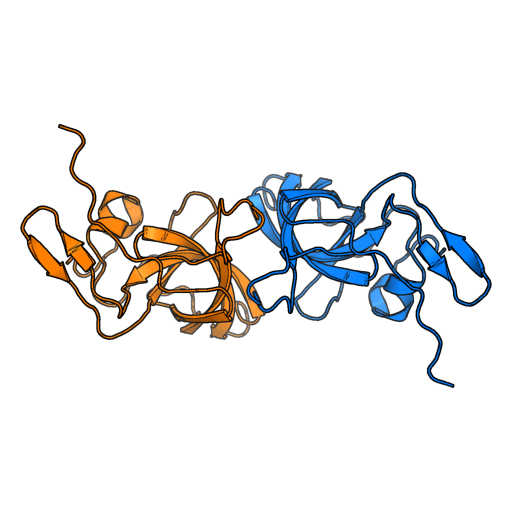RG A CA 1
ATOM 673 C C . ARG A 1 87 ? 11.555 -25.406 -12.578 1 94.56 87 ARG A C 1
ATOM 675 O O . ARG A 1 87 ? 10.922 -26.109 -13.367 1 94.56 87 ARG A O 1
ATOM 682 N N . VAL A 1 88 ? 11.078 -24.344 -11.984 1 95.62 88 VAL A N 1
ATOM 683 C CA . VAL A 1 88 ? 9.703 -23.906 -12.227 1 95.62 88 VAL A CA 1
ATOM 684 C C . VAL A 1 88 ? 9.703 -22.484 -12.766 1 95.62 88 VAL A C 1
ATOM 686 O O . VAL A 1 88 ? 10.461 -21.625 -12.297 1 95.62 88 VAL A O 1
ATOM 689 N N . LYS A 1 89 ? 8.945 -22.266 -13.836 1 95.56 89 LYS A N 1
ATOM 690 C CA . LYS A 1 89 ? 8.742 -20.953 -14.43 1 95.56 89 LYS A CA 1
ATOM 691 C C . LYS A 1 89 ? 7.324 -20.797 -14.969 1 95.56 89 LYS A C 1
ATOM 693 O O . LYS A 1 89 ? 6.758 -21.766 -15.508 1 95.56 89 LYS A O 1
ATOM 698 N N . PHE A 1 90 ? 6.762 -19.688 -14.781 1 97.56 90 PHE A N 1
ATOM 699 C CA . PHE A 1 90 ? 5.43 -19.438 -15.32 1 97.56 90 PHE A CA 1
ATOM 700 C C . PHE A 1 90 ? 5.496 -18.453 -16.484 1 97.56 90 PHE A C 1
ATOM 702 O O . PHE A 1 90 ? 6.527 -17.812 -16.703 1 97.56 90 PHE A O 1
ATOM 709 N N . GLU A 1 91 ? 4.398 -18.391 -17.188 1 97 91 GLU A N 1
ATOM 710 C CA . GLU A 1 91 ? 4.359 -17.547 -18.391 1 97 91 GLU A CA 1
ATOM 711 C C . GLU A 1 91 ? 4.141 -16.094 -18.016 1 97 91 GLU A C 1
ATOM 713 O O . GLU A 1 91 ? 4.52 -15.188 -18.766 1 97 91 GLU A O 1
ATOM 718 N N . ASP A 1 92 ? 3.553 -15.891 -16.828 1 98.06 92 ASP A N 1
ATOM 719 C CA . ASP A 1 92 ? 3.227 -14.523 -16.422 1 98.06 92 ASP A CA 1
ATOM 720 C C . ASP A 1 92 ? 3.479 -14.312 -14.93 1 98.06 92 ASP A C 1
ATOM 722 O O . ASP A 1 92 ? 3.816 -15.258 -14.211 1 98.06 92 ASP A O 1
ATOM 726 N N . ASN A 1 93 ? 3.572 -13.086 -14.602 1 98.62 93 ASN A N 1
ATOM 727 C CA . ASN A 1 93 ? 3.531 -12.695 -13.203 1 98.62 93 ASN A CA 1
ATOM 728 C C . ASN A 1 93 ? 2.102 -12.445 -12.727 1 98.62 93 ASN A C 1
ATOM 730 O O . ASN A 1 93 ? 1.385 -11.625 -13.305 1 98.62 93 ASN A O 1
ATOM 734 N N . ALA A 1 94 ? 1.702 -13.18 -11.625 1 98.75 94 ALA A N 1
ATOM 735 C CA . ALA A 1 94 ? 0.304 -13.078 -11.211 1 98.75 94 ALA A CA 1
ATOM 736 C C . ALA A 1 94 ? 0.179 -13.078 -9.695 1 98.75 94 ALA A C 1
ATOM 738 O O . ALA A 1 94 ? 1.07 -13.555 -8.984 1 98.75 94 ALA A O 1
ATOM 739 N N . ALA A 1 95 ? -0.947 -12.516 -9.258 1 98.75 95 ALA A N 1
ATOM 740 C CA . ALA A 1 95 ? -1.23 -12.461 -7.824 1 98.75 95 ALA A CA 1
ATOM 741 C C . ALA A 1 95 ? -2.727 -12.594 -7.555 1 98.75 95 ALA A C 1
ATOM 743 O O . ALA A 1 95 ? -3.541 -12.469 -8.477 1 98.75 95 ALA A O 1
ATOM 744 N N . VAL A 1 96 ? -2.971 -12.883 -6.324 1 98.62 96 VAL A N 1
ATOM 745 C CA . VAL A 1 96 ? -4.34 -12.961 -5.824 1 98.62 96 VAL A CA 1
ATOM 746 C C . VAL A 1 96 ? -4.539 -11.938 -4.703 1 98.62 96 VAL A C 1
ATOM 748 O O . VAL A 1 96 ? -3.688 -11.805 -3.824 1 98.62 96 VAL A O 1
ATOM 751 N N . ILE A 1 97 ? -5.68 -11.273 -4.785 1 98.19 97 ILE A N 1
ATOM 752 C CA . ILE A 1 97 ? -5.965 -10.273 -3.768 1 98.19 97 ILE A CA 1
ATOM 753 C C . ILE A 1 97 ? -6.344 -10.961 -2.457 1 98.19 97 ILE A C 1
ATOM 755 O O . ILE A 1 97 ? -7.125 -11.914 -2.451 1 98.19 97 ILE A O 1
ATOM 759 N N . THR A 1 98 ? -5.738 -10.469 -1.382 1 97.75 98 THR A N 1
ATOM 760 C CA . THR A 1 98 ? -5.93 -11.102 -0.081 1 97.75 98 THR A CA 1
ATOM 761 C C . THR A 1 98 ? -6.086 -10.055 1.014 1 97.75 98 THR A C 1
ATOM 763 O O . THR A 1 98 ? -5.961 -8.852 0.754 1 97.75 98 THR A O 1
ATOM 766 N N . ASN A 1 99 ? -6.449 -10.484 2.158 1 94.81 99 ASN A N 1
ATOM 767 C CA . ASN A 1 99 ? -6.332 -9.625 3.332 1 94.81 99 ASN A CA 1
ATOM 768 C C . ASN A 1 99 ? -4.914 -9.633 3.891 1 94.81 99 ASN A C 1
ATOM 770 O O . ASN A 1 99 ? -3.996 -10.156 3.26 1 94.81 99 ASN A O 1
ATOM 774 N N . GLU A 1 100 ? -4.738 -9.023 5.055 1 92.44 100 GLU A N 1
ATOM 775 C CA . GLU A 1 100 ? -3.408 -8.844 5.633 1 92.44 100 GLU A CA 1
ATOM 776 C C . GLU A 1 100 ? -2.771 -10.188 5.977 1 92.44 100 GLU A C 1
ATOM 778 O O . GLU A 1 100 ? -1.547 -10.305 6.055 1 92.44 100 GLU A O 1
ATOM 783 N N . ARG A 1 101 ? -3.564 -11.203 6.129 1 92.94 101 ARG A N 1
ATOM 784 C CA . ARG A 1 101 ? -3.059 -12.508 6.547 1 92.94 101 ARG A CA 1
ATOM 785 C C . ARG A 1 101 ? -2.855 -13.43 5.352 1 92.94 101 ARG A C 1
ATOM 787 O O . ARG A 1 101 ? -2.48 -14.594 5.512 1 92.94 101 ARG A O 1
ATOM 794 N N . GLY A 1 102 ? -3.213 -12.945 4.176 1 95.75 102 GLY A N 1
ATOM 795 C CA . GLY A 1 102 ? -3.021 -13.758 2.986 1 95.75 102 GLY A CA 1
ATOM 796 C C . GLY A 1 102 ? -4.25 -14.57 2.613 1 95.75 102 GLY A C 1
ATOM 797 O O . GLY A 1 102 ? -4.168 -15.492 1.795 1 95.75 102 GLY A O 1
ATOM 798 N N . GLU A 1 103 ? -5.328 -14.297 3.217 1 96.81 103 GLU A N 1
ATOM 799 C CA . GLU A 1 103 ? -6.578 -14.961 2.857 1 96.81 103 GLU A CA 1
ATOM 800 C C . GLU A 1 103 ? -7.219 -14.312 1.636 1 96.81 103 GLU A C 1
ATOM 802 O O . GLU A 1 103 ? -7.438 -13.102 1.615 1 96.81 103 GLU A O 1
ATOM 807 N N . PRO A 1 104 ? -7.586 -15.141 0.697 1 97.56 104 PRO A N 1
ATOM 808 C CA . PRO A 1 104 ? -8.102 -14.578 -0.557 1 97.56 104 PRO A CA 1
ATOM 809 C C . PRO A 1 104 ? -9.438 -13.867 -0.379 1 97.56 104 PRO A C 1
ATOM 811 O O . PRO A 1 104 ? -10.273 -14.305 0.415 1 97.56 104 PRO A O 1
ATOM 814 N N . ARG A 1 105 ? -9.594 -12.82 -1.13 1 95.69 105 ARG A N 1
ATOM 815 C CA . ARG A 1 105 ? -10.867 -12.102 -1.17 1 95.69 105 ARG A CA 1
ATOM 816 C C . ARG A 1 105 ? -11.805 -12.711 -2.213 1 95.69 105 ARG A C 1
ATOM 818 O O . ARG A 1 105 ? -13.023 -12.688 -2.047 1 95.69 105 ARG A O 1
ATOM 825 N N . GLY A 1 106 ? -11.234 -13.203 -3.203 1 95.75 106 GLY A N 1
ATOM 826 C CA . GLY A 1 106 ? -11.992 -13.93 -4.207 1 95.75 106 GLY A CA 1
ATOM 827 C C . GLY A 1 106 ? -12.234 -15.383 -3.844 1 95.75 106 GLY A C 1
ATOM 828 O O . GLY A 1 106 ? -11.664 -15.883 -2.875 1 95.75 106 GLY A O 1
ATOM 829 N N . SER A 1 107 ? -13.086 -16.047 -4.719 1 97 107 SER A N 1
ATOM 830 C CA . SER A 1 107 ? -13.453 -17.438 -4.43 1 97 107 SER A CA 1
ATOM 831 C C . SER A 1 107 ? -12.859 -18.391 -5.461 1 97 107 SER A C 1
ATOM 833 O O . SER A 1 107 ? -12.914 -19.609 -5.285 1 97 107 SER A O 1
ATOM 835 N N . GLU A 1 108 ? -12.391 -17.844 -6.465 1 97.12 108 GLU A N 1
ATOM 836 C CA . GLU A 1 108 ? -11.82 -18.656 -7.535 1 97.12 108 GLU A CA 1
ATOM 837 C C . GLU A 1 108 ? -10.5 -18.078 -8.031 1 97.12 108 GLU A C 1
ATOM 839 O O . GLU A 1 108 ? -10.359 -16.859 -8.125 1 97.12 108 GLU A O 1
ATOM 844 N N . ILE A 1 109 ? -9.531 -18.938 -8.328 1 97.62 109 ILE A N 1
ATOM 845 C CA . ILE A 1 109 ? -8.266 -18.516 -8.914 1 97.62 109 ILE A CA 1
ATOM 846 C C . ILE A 1 109 ? -8.125 -19.109 -10.32 1 97.62 109 ILE A C 1
ATOM 848 O O . ILE A 1 109 ? -8.281 -20.328 -10.508 1 97.62 109 ILE A O 1
ATOM 852 N N . ARG A 1 110 ? -7.832 -18.188 -11.227 1 96 110 ARG A N 1
ATOM 853 C CA . ARG A 1 110 ? -7.684 -18.609 -12.617 1 96 110 ARG A CA 1
ATOM 854 C C . ARG A 1 110 ? -6.234 -18.953 -12.93 1 96 110 ARG A C 1
ATOM 856 O O . ARG A 1 110 ? -5.324 -18.172 -12.656 1 96 110 ARG A O 1
ATOM 863 N N . GLY A 1 111 ? -6.039 -20.188 -13.406 1 95.94 111 GLY A N 1
ATOM 864 C CA . GLY A 1 111 ? -4.719 -20.609 -13.836 1 95.94 111 GLY A CA 1
ATOM 865 C C . GLY A 1 111 ? -3.936 -21.344 -12.758 1 95.94 111 GLY A C 1
ATOM 866 O O . GLY A 1 111 ? -4.492 -21.703 -11.719 1 95.94 111 GLY A O 1
ATOM 867 N N . ALA A 1 112 ? -2.703 -21.578 -13.016 1 98.06 112 ALA A N 1
ATOM 868 C CA . ALA A 1 112 ? -1.842 -22.375 -12.133 1 98.06 112 ALA A CA 1
ATOM 869 C C . ALA A 1 112 ? -1.412 -21.547 -10.922 1 98.06 112 ALA A C 1
ATOM 871 O O . ALA A 1 112 ? -1.257 -20.328 -11.008 1 98.06 112 ALA A O 1
ATOM 872 N N . VAL A 1 113 ? -1.253 -22.25 -9.844 1 98.25 113 VAL A N 1
ATOM 873 C CA . VAL A 1 113 ? -0.745 -21.656 -8.609 1 98.25 113 VAL A CA 1
ATOM 874 C C . VAL A 1 113 ? 0.519 -22.391 -8.164 1 98.25 113 VAL A C 1
ATOM 876 O O . VAL A 1 113 ? 0.55 -23.625 -8.125 1 98.25 113 VAL A O 1
ATOM 879 N N . ALA A 1 114 ? 1.469 -21.609 -7.906 1 97.69 114 ALA A N 1
ATOM 880 C CA . ALA A 1 114 ? 2.717 -22.203 -7.43 1 97.69 114 ALA A CA 1
ATOM 881 C C . ALA A 1 114 ? 2.51 -22.938 -6.105 1 97.69 114 ALA A C 1
ATOM 883 O O . ALA A 1 114 ? 1.81 -22.438 -5.219 1 97.69 114 ALA A O 1
ATOM 884 N N . ARG A 1 115 ? 3.158 -24.031 -5.922 1 96.38 115 ARG A N 1
ATOM 885 C CA . ARG A 1 115 ? 3.08 -24.844 -4.711 1 96.38 115 ARG A CA 1
ATOM 886 C C . ARG A 1 115 ? 3.535 -24.047 -3.492 1 96.38 115 ARG A C 1
ATOM 888 O O . ARG A 1 115 ? 2.967 -24.188 -2.406 1 96.38 115 ARG A O 1
ATOM 895 N N . GLU A 1 116 ? 4.547 -23.219 -3.729 1 95.94 116 GLU A N 1
ATOM 896 C CA . GLU A 1 116 ? 5.109 -22.406 -2.654 1 95.94 116 GLU A CA 1
ATOM 897 C C . GLU A 1 116 ? 4.055 -21.484 -2.059 1 95.94 116 GLU A C 1
ATOM 899 O O . GLU A 1 116 ? 4.016 -21.281 -0.844 1 95.94 116 GLU A O 1
ATOM 904 N N . ALA A 1 117 ? 3.178 -21 -2.9 1 97.25 117 ALA A N 1
ATOM 905 C CA . ALA A 1 117 ? 2.111 -20.125 -2.441 1 97.25 117 ALA A CA 1
ATOM 906 C C . ALA A 1 117 ? 0.979 -20.922 -1.797 1 97.25 117 ALA A C 1
ATOM 908 O O . ALA A 1 117 ? 0.476 -20.531 -0.735 1 97.25 117 ALA A O 1
ATOM 909 N N . ALA A 1 118 ? 0.646 -22 -2.357 1 97.5 118 ALA A N 1
ATOM 910 C CA . ALA A 1 118 ? -0.45 -22.828 -1.878 1 97.5 118 ALA A CA 1
ATOM 911 C C . ALA A 1 118 ? -0.137 -23.422 -0.501 1 97.5 118 ALA A C 1
ATOM 913 O O . ALA A 1 118 ? -1.024 -23.531 0.348 1 97.5 118 ALA A O 1
ATOM 914 N N . GLU A 1 119 ? 1.102 -23.781 -0.327 1 95.75 119 GLU A N 1
ATOM 915 C CA . GLU A 1 119 ? 1.509 -24.375 0.941 1 95.75 119 GLU A CA 1
ATOM 916 C C . GLU A 1 119 ? 1.558 -23.328 2.051 1 95.75 119 GLU A C 1
ATOM 918 O O . GLU A 1 119 ? 1.281 -23.641 3.213 1 95.75 119 GLU A O 1
ATOM 923 N N . ARG A 1 120 ? 1.865 -22.156 1.63 1 96.31 120 ARG A N 1
ATOM 924 C CA . ARG A 1 120 ? 1.987 -21.094 2.619 1 96.31 120 ARG A CA 1
ATOM 925 C C . ARG A 1 120 ? 0.617 -20.547 3.01 1 96.31 120 ARG A C 1
ATOM 927 O O . ARG A 1 120 ? 0.406 -20.141 4.16 1 96.31 120 ARG A O 1
ATOM 934 N N . PHE A 1 121 ? -0.267 -20.547 2.037 1 97.81 121 PHE A N 1
ATOM 935 C CA . PHE A 1 121 ? -1.613 -20.031 2.252 1 97.81 121 PHE A CA 1
ATOM 936 C C . PHE A 1 121 ? -2.658 -21.078 1.91 1 97.81 121 PHE A C 1
ATOM 938 O O . PHE A 1 121 ? -3.084 -21.188 0.759 1 97.81 121 PHE A O 1
ATOM 945 N N . SER A 1 122 ? -3.127 -21.734 2.895 1 97.12 122 SER A N 1
ATOM 946 C CA . SER A 1 122 ? -3.963 -22.906 2.732 1 97.12 122 SER A CA 1
ATOM 947 C C . SER A 1 122 ? -5.223 -22.594 1.932 1 97.12 122 SER A C 1
ATOM 949 O O . SER A 1 122 ? -5.637 -23.391 1.081 1 97.12 122 SER A O 1
ATOM 951 N N . LYS A 1 123 ? -5.828 -21.484 2.156 1 97.69 123 LYS A N 1
ATOM 952 C CA . LYS A 1 123 ? -7.066 -21.125 1.463 1 97.69 123 LYS A CA 1
ATOM 953 C C . LYS A 1 123 ? -6.812 -20.891 -0.023 1 97.69 123 LYS A C 1
ATOM 955 O O . LYS A 1 123 ? -7.672 -21.172 -0.859 1 97.69 123 LYS A O 1
ATOM 960 N N . ILE A 1 124 ? -5.684 -20.391 -0.327 1 97.88 124 ILE A N 1
ATOM 961 C CA . ILE A 1 124 ? -5.32 -20.219 -1.729 1 97.88 124 ILE A CA 1
ATOM 962 C C . ILE A 1 124 ? -5.18 -21.594 -2.398 1 97.88 124 ILE A C 1
ATOM 964 O O . ILE A 1 124 ? -5.645 -21.781 -3.523 1 97.88 124 ILE A O 1
ATOM 968 N N . GLY A 1 125 ? -4.562 -22.5 -1.682 1 97.38 125 GLY A N 1
ATOM 969 C CA . GLY A 1 125 ? -4.441 -23.859 -2.189 1 97.38 125 GLY A CA 1
ATOM 970 C C . GLY A 1 125 ? -5.785 -24.531 -2.428 1 97.38 125 GLY A C 1
ATOM 971 O O . GLY A 1 125 ? -5.938 -25.312 -3.369 1 97.38 125 GLY A O 1
ATOM 972 N N . THR A 1 126 ? -6.715 -24.219 -1.597 1 97.06 126 THR A N 1
ATOM 973 C CA . THR A 1 126 ? -8.031 -24.844 -1.64 1 97.06 126 THR A CA 1
ATOM 974 C C . THR A 1 126 ? -8.812 -24.375 -2.865 1 97.06 126 THR A C 1
ATOM 976 O O . THR A 1 126 ? -9.469 -25.172 -3.535 1 97.06 126 THR A O 1
ATOM 979 N N . ILE A 1 127 ? -8.727 -23.094 -3.25 1 97.19 127 ILE A N 1
ATOM 980 C CA . ILE A 1 127 ? -9.555 -22.547 -4.32 1 97.19 127 ILE A CA 1
ATOM 981 C C . ILE A 1 127 ? -8.781 -22.578 -5.637 1 97.19 127 ILE A C 1
ATOM 983 O O . ILE A 1 127 ? -9.305 -22.203 -6.688 1 97.19 127 ILE A O 1
ATOM 987 N N . ALA A 1 128 ? -7.543 -23.109 -5.574 1 97.56 128 ALA A N 1
ATOM 988 C CA . ALA A 1 128 ? -6.707 -23.172 -6.77 1 97.56 128 ALA A CA 1
ATOM 989 C C . ALA A 1 128 ? -7.25 -24.203 -7.762 1 97.56 128 ALA A C 1
ATOM 991 O O . ALA A 1 128 ? -7.668 -25.297 -7.371 1 97.56 128 ALA A O 1
ATOM 992 N N . SER A 1 129 ? -7.207 -23.828 -9.047 1 95.12 129 SER A N 1
ATOM 993 C CA . SER A 1 129 ? -7.598 -24.781 -10.078 1 95.12 129 SER A CA 1
ATOM 994 C C . SER A 1 129 ? -6.543 -25.859 -10.266 1 95.12 129 SER A C 1
ATOM 996 O O . SER A 1 129 ? -6.871 -27.031 -10.469 1 95.12 129 SER A O 1
ATOM 998 N N . VAL A 1 130 ? -5.289 -25.438 -10.258 1 96.69 130 VAL A N 1
ATOM 999 C CA . VAL A 1 130 ? -4.164 -26.359 -10.406 1 96.69 130 VAL A CA 1
ATOM 1000 C C . VAL A 1 130 ? -2.977 -25.859 -9.586 1 96.69 130 VAL A C 1
ATOM 1002 O O . VAL A 1 130 ? -2.682 -24.672 -9.578 1 96.69 130 VAL A O 1
ATOM 1005 N N . ILE A 1 131 ? -2.381 -26.703 -8.922 1 97 131 ILE A N 1
ATOM 1006 C CA . ILE A 1 131 ? -1.175 -26.375 -8.172 1 97 131 ILE A CA 1
ATOM 1007 C C . ILE A 1 131 ? 0.042 -27 -8.844 1 97 131 ILE A C 1
ATOM 1009 O O . ILE A 1 131 ? 0.019 -28.188 -9.203 1 97 131 ILE A O 1
ATOM 1013 N N . VAL A 1 132 ? 0.959 -26.172 -9.047 1 95.31 132 VAL A N 1
ATOM 1014 C CA . VAL A 1 132 ? 2.17 -26.609 -9.727 1 95.31 132 VAL A CA 1
ATOM 1015 C C . VAL A 1 132 ? 3.363 -26.516 -8.781 1 95.31 132 VAL A C 1
ATOM 1017 O O . VAL A 1 132 ? 3.535 -25.516 -8.086 1 95.31 132 VAL A O 1
ATOM 1020 N N . MET B 1 1 ? 9.094 33.594 -10.68 1 25.03 1 MET B N 1
ATOM 1021 C CA . MET B 1 1 ? 9.594 33.062 -9.422 1 25.03 1 MET B CA 1
ATOM 1022 C C . MET B 1 1 ? 8.805 31.812 -9.008 1 25.03 1 MET B C 1
ATOM 1024 O O . MET B 1 1 ? 7.57 31.844 -8.961 1 25.03 1 MET B O 1
ATOM 1028 N N . LYS B 1 2 ? 9.289 30.75 -9.211 1 38.16 2 LYS B N 1
ATOM 1029 C CA . LYS B 1 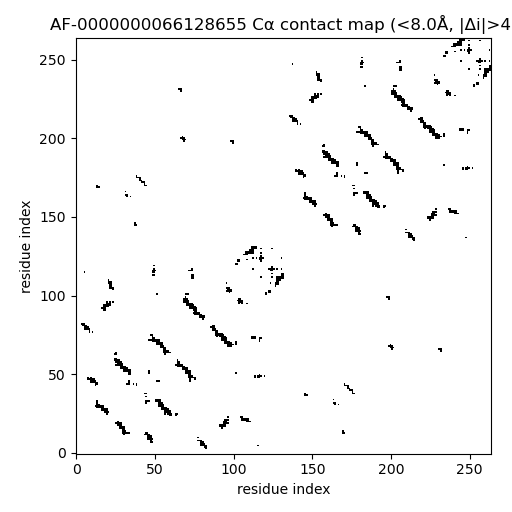2 ? 8.578 29.516 -8.867 1 38.16 2 LYS B CA 1
ATOM 1030 C C . LYS B 1 2 ? 8.07 29.562 -7.43 1 38.16 2 LYS B C 1
ATOM 1032 O O . LYS B 1 2 ? 8.789 30 -6.527 1 38.16 2 LYS B O 1
ATOM 1037 N N . ALA B 1 3 ? 6.809 29.828 -7.164 1 39.97 3 ALA B N 1
ATOM 1038 C CA . ALA B 1 3 ? 6.305 29.828 -5.793 1 39.97 3 ALA B CA 1
ATOM 1039 C C . ALA B 1 3 ? 7.18 28.969 -4.887 1 39.97 3 ALA B C 1
ATOM 1041 O O . ALA B 1 3 ? 7.418 27.797 -5.18 1 39.97 3 ALA B O 1
ATOM 1042 N N . ILE B 1 4 ? 8.07 29.625 -4.172 1 48.81 4 ILE B N 1
ATOM 1043 C CA . ILE B 1 4 ? 9.047 28.953 -3.312 1 48.81 4 ILE B CA 1
ATOM 1044 C C . ILE B 1 4 ? 8.328 28 -2.357 1 48.81 4 ILE B C 1
ATOM 1046 O O . ILE B 1 4 ? 7.496 28.438 -1.553 1 48.81 4 ILE B O 1
ATOM 1050 N N . ARG B 1 5 ? 8.172 26.719 -2.705 1 65.38 5 ARG B N 1
ATOM 1051 C CA . ARG B 1 5 ? 7.539 25.703 -1.879 1 65.38 5 ARG B CA 1
ATOM 1052 C C . ARG B 1 5 ? 8.383 25.391 -0.648 1 65.38 5 ARG B C 1
ATOM 1054 O O . ARG B 1 5 ? 9.578 25.688 -0.621 1 65.38 5 ARG B O 1
ATOM 1061 N N . ALA B 1 6 ? 7.812 25.391 0.612 1 74.75 6 ALA B N 1
ATOM 1062 C CA . ALA B 1 6 ? 8.477 25.016 1.858 1 74.75 6 ALA B CA 1
ATOM 1063 C C . ALA B 1 6 ? 9.406 23.828 1.647 1 74.75 6 ALA B C 1
ATOM 1065 O O . ALA B 1 6 ? 9.102 22.922 0.863 1 74.75 6 ALA B O 1
ATOM 1066 N N . ASN B 1 7 ? 10.758 23.984 2.084 1 81.94 7 ASN B N 1
ATOM 1067 C CA . ASN B 1 7 ? 11.672 22.844 2.127 1 81.94 7 ASN B CA 1
ATOM 1068 C C . ASN B 1 7 ? 11.234 21.828 3.17 1 81.94 7 ASN B C 1
ATOM 1070 O O . ASN B 1 7 ? 11.664 21.875 4.324 1 81.94 7 ASN B O 1
ATOM 1074 N N . ILE B 1 8 ? 10.328 20.938 2.832 1 89.81 8 ILE B N 1
ATOM 1075 C CA . ILE B 1 8 ? 9.766 19.969 3.773 1 89.81 8 ILE B CA 1
ATOM 1076 C C . ILE B 1 8 ? 10.672 18.75 3.865 1 89.81 8 ILE B C 1
ATOM 1078 O O . ILE B 1 8 ? 10.82 18 2.893 1 89.81 8 ILE B O 1
ATOM 1082 N N . PRO B 1 9 ? 11.273 18.641 5.062 1 91 9 PRO B N 1
ATOM 1083 C CA . PRO B 1 9 ? 12.07 17.422 5.227 1 91 9 PRO B CA 1
ATOM 1084 C C . PRO B 1 9 ? 11.234 16.141 5.164 1 91 9 PRO B C 1
ATOM 1086 O O . PRO B 1 9 ? 10.141 16.094 5.742 1 91 9 PRO B O 1
ATOM 1089 N N . ARG B 1 10 ? 11.578 15.156 4.465 1 89.25 10 ARG B N 1
ATOM 1090 C CA . ARG B 1 10 ? 10.914 13.852 4.418 1 89.25 10 ARG B CA 1
ATOM 1091 C C . ARG B 1 10 ? 11.43 12.938 5.523 1 89.25 10 ARG B C 1
ATOM 1093 O O . ARG B 1 10 ? 12.242 12.047 5.266 1 89.25 10 ARG B O 1
ATOM 1100 N N . ALA B 1 11 ? 10.836 13.109 6.695 1 91.31 11 ALA B N 1
ATOM 1101 C CA . ALA B 1 11 ? 11.383 12.477 7.895 1 91.31 11 ALA B CA 1
ATOM 1102 C C . ALA B 1 11 ? 10.523 11.289 8.32 1 91.31 11 ALA B C 1
ATOM 1104 O O . ALA B 1 11 ? 10.703 10.742 9.414 1 91.31 11 ALA B O 1
ATOM 1105 N N . LEU B 1 12 ? 9.594 10.906 7.496 1 93.81 12 LEU B N 1
ATOM 1106 C CA . LEU B 1 12 ? 8.695 9.812 7.848 1 93.81 12 LEU B CA 1
ATOM 1107 C C . LEU B 1 12 ? 8.906 8.617 6.922 1 93.81 12 LEU B C 1
ATOM 1109 O O . LEU B 1 12 ? 8.312 8.547 5.844 1 93.81 12 LEU B O 1
ATOM 1113 N N . PRO B 1 13 ? 9.703 7.656 7.375 1 89.25 13 PRO B N 1
ATOM 1114 C CA . PRO B 1 13 ? 10 6.48 6.551 1 89.25 13 PRO B CA 1
ATOM 1115 C C . PRO B 1 13 ? 8.906 5.422 6.613 1 89.25 13 PRO B C 1
ATOM 1117 O O . PRO B 1 13 ? 7.98 5.531 7.426 1 89.25 13 PRO B O 1
ATOM 1120 N N . THR B 1 14 ? 9.016 4.438 5.781 1 88.69 14 THR B N 1
ATOM 1121 C CA . THR B 1 14 ? 8.156 3.266 5.906 1 88.69 14 THR B CA 1
ATOM 1122 C C . THR B 1 14 ? 8.297 2.637 7.289 1 88.69 14 THR B C 1
ATOM 1124 O O . THR B 1 14 ? 9.406 2.514 7.812 1 88.69 14 THR B O 1
ATOM 1127 N N . GLY B 1 15 ? 7.242 2.287 7.832 1 89.38 15 GLY B N 1
ATOM 1128 C CA . GLY B 1 15 ? 7.238 1.734 9.18 1 89.38 15 GLY B CA 1
ATOM 1129 C C . GLY B 1 15 ? 6.852 2.748 10.234 1 89.38 15 GLY B C 1
ATOM 1130 O O . GLY B 1 15 ? 6.516 2.377 11.367 1 89.38 15 GLY B O 1
ATOM 1131 N N . ALA B 1 16 ? 6.906 4.047 9.875 1 94 16 ALA B N 1
ATOM 1132 C CA . ALA B 1 16 ? 6.535 5.094 10.828 1 94 16 ALA B CA 1
ATOM 1133 C C . ALA B 1 16 ? 5.039 5.055 11.125 1 94 16 ALA B C 1
ATOM 1135 O O . ALA B 1 16 ? 4.23 4.754 10.242 1 94 16 ALA B O 1
ATOM 1136 N N . ARG B 1 17 ? 4.762 5.445 12.359 1 97.5 17 ARG B N 1
ATOM 1137 C CA . ARG B 1 17 ? 3.365 5.488 12.781 1 97.5 17 ARG B CA 1
ATOM 1138 C C . ARG B 1 17 ? 2.826 6.914 12.75 1 97.5 17 ARG B C 1
ATOM 1140 O O . ARG B 1 17 ? 3.543 7.859 13.078 1 97.5 17 ARG B O 1
ATOM 1147 N N . LEU B 1 18 ? 1.576 7.012 12.352 1 98.38 18 LEU B N 1
ATOM 1148 C CA . LEU B 1 18 ? 0.889 8.297 12.258 1 98.38 18 LEU B CA 1
ATOM 1149 C C . LEU B 1 18 ? -0.453 8.25 12.977 1 98.38 18 LEU B C 1
ATOM 1151 O O . LEU B 1 18 ? -1.131 7.219 12.977 1 98.38 18 LEU B O 1
ATOM 1155 N N . VAL B 1 19 ? -0.809 9.375 13.5 1 98.62 19 VAL B N 1
ATOM 1156 C CA . VAL B 1 19 ? -2.164 9.531 14.016 1 98.62 19 VAL B CA 1
ATOM 1157 C C . VAL B 1 19 ? -3.131 9.797 12.867 1 98.62 19 VAL B C 1
ATOM 1159 O O . VAL B 1 19 ? -2.836 10.594 11.969 1 98.62 19 VAL B O 1
ATOM 1162 N N . CYS B 1 20 ? -4.242 9.078 12.859 1 98.62 20 CYS B N 1
ATOM 1163 C CA . CYS B 1 20 ? -5.266 9.391 11.875 1 98.62 20 CYS B CA 1
ATOM 1164 C C . CYS B 1 20 ? -6.094 10.594 12.312 1 98.62 20 CYS B C 1
ATOM 1166 O O . CYS B 1 20 ? -6.785 10.539 13.328 1 98.62 20 CYS B O 1
ATOM 1168 N N . ALA B 1 21 ? -6.145 11.633 11.539 1 98.44 21 ALA B N 1
ATOM 1169 C CA . ALA B 1 21 ? -6.734 12.898 11.953 1 98.44 21 ALA B CA 1
ATOM 1170 C C . ALA B 1 21 ? -8.156 13.055 11.422 1 98.44 21 ALA B C 1
ATOM 1172 O O . ALA B 1 21 ? -8.766 14.117 11.555 1 98.44 21 ALA B O 1
ATOM 1173 N N . ASP B 1 22 ? -8.758 12.055 10.844 1 97.12 22 ASP B N 1
ATOM 1174 C CA . ASP B 1 22 ? -10.094 12.188 10.281 1 97.12 22 ASP B CA 1
ATOM 1175 C C . ASP B 1 22 ? -11.094 11.289 11.016 1 97.12 22 ASP B C 1
ATOM 1177 O O . ASP B 1 22 ? -10.758 10.672 12.023 1 97.12 22 ASP B O 1
ATOM 1181 N N . ASN B 1 23 ? -12.312 11.383 10.508 1 97.62 23 ASN B N 1
ATOM 1182 C CA . ASN B 1 23 ? -13.375 10.703 11.234 1 97.62 23 ASN B CA 1
ATOM 1183 C C . ASN B 1 23 ? -13.781 9.398 10.555 1 97.62 23 ASN B C 1
ATOM 1185 O O . ASN B 1 23 ? -14.953 9.016 10.586 1 97.62 23 ASN B O 1
ATOM 1189 N N . THR B 1 24 ? -12.875 8.68 9.906 1 95.69 24 THR B N 1
ATOM 1190 C CA . THR B 1 24 ? -13.188 7.449 9.188 1 95.69 24 THR B CA 1
ATOM 1191 C C . THR B 1 24 ? -13.281 6.266 10.148 1 95.69 24 THR B C 1
ATOM 1193 O O . THR B 1 24 ? -13.797 5.207 9.797 1 95.69 24 THR B O 1
ATOM 1196 N N . GLY B 1 25 ? -12.805 6.492 11.375 1 96 25 GLY B N 1
ATOM 1197 C CA . GLY B 1 25 ? -12.797 5.402 12.336 1 96 25 GLY B CA 1
ATOM 1198 C C . GLY B 1 25 ? -11.406 4.844 12.602 1 96 25 GLY B C 1
ATOM 1199 O O . GLY B 1 25 ? -11.203 4.109 13.562 1 96 25 GLY B O 1
ATOM 1200 N N . ALA B 1 26 ? -10.438 5.207 11.789 1 97.81 26 ALA B N 1
ATOM 1201 C CA . ALA B 1 26 ? -9.047 4.832 12.047 1 97.81 26 ALA B CA 1
ATOM 1202 C C . ALA B 1 26 ? -8.438 5.707 13.133 1 97.81 26 ALA B C 1
ATOM 1204 O O . ALA B 1 26 ? -8.82 6.867 13.297 1 97.81 26 ALA B O 1
ATOM 1205 N N . ARG B 1 27 ? -7.473 5.148 13.867 1 97.69 27 ARG B N 1
ATOM 1206 C CA . ARG B 1 27 ? -6.844 5.906 14.945 1 97.69 27 ARG B CA 1
ATOM 1207 C C . ARG B 1 27 ? -5.332 5.965 14.766 1 97.69 27 ARG B C 1
ATOM 1209 O O . ARG B 1 27 ? -4.719 7.02 14.945 1 97.69 27 ARG B O 1
ATOM 1216 N N . GLU B 1 28 ? -4.75 4.824 14.445 1 98.62 28 GLU B N 1
ATOM 1217 C CA . GLU B 1 28 ? -3.309 4.727 14.242 1 98.62 28 GLU B CA 1
ATOM 1218 C C . GLU B 1 28 ? -2.986 4.098 12.883 1 98.62 28 GLU B C 1
ATOM 1220 O O . GLU B 1 28 ? -3.521 3.045 12.539 1 98.62 28 GLU B O 1
ATOM 1225 N N . LEU B 1 29 ? -2.104 4.758 12.156 1 98.38 29 LEU B N 1
ATOM 1226 C CA . LEU B 1 29 ? -1.708 4.316 10.82 1 98.38 29 LEU B CA 1
ATOM 1227 C C . LEU B 1 29 ? -0.218 3.996 10.773 1 98.38 29 LEU B C 1
ATOM 1229 O O . LEU B 1 29 ? 0.572 4.586 11.516 1 98.38 29 LEU B O 1
ATOM 1233 N N . GLU B 1 30 ? 0.153 3.078 9.914 1 96.56 30 GLU B N 1
ATOM 1234 C CA . GLU B 1 30 ? 1.554 2.781 9.625 1 96.56 30 GLU B CA 1
ATOM 1235 C C . GLU B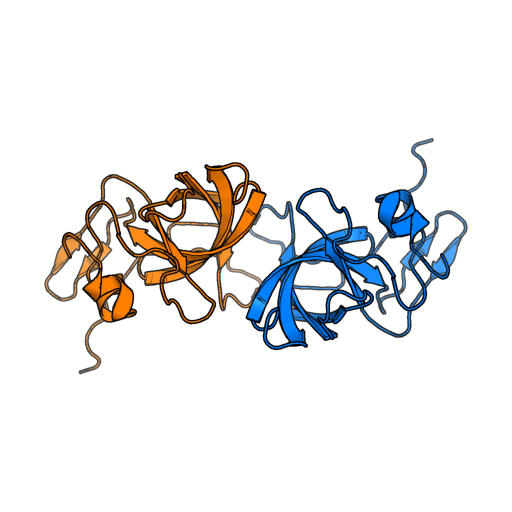 1 30 ? 1.859 2.932 8.141 1 96.56 30 GLU B C 1
ATOM 1237 O O . GLU B 1 30 ? 1.128 2.41 7.297 1 96.56 30 GLU B O 1
ATOM 1242 N N . ILE B 1 31 ? 2.957 3.623 7.836 1 94.94 31 ILE B N 1
ATOM 1243 C CA . ILE B 1 31 ? 3.33 3.836 6.441 1 94.94 31 ILE B CA 1
ATOM 1244 C C . ILE B 1 31 ? 3.961 2.566 5.875 1 94.94 31 ILE B C 1
ATOM 1246 O O . ILE B 1 31 ? 4.895 2.014 6.465 1 94.94 31 ILE B O 1
ATOM 1250 N N . ILE B 1 32 ? 3.428 2.205 4.719 1 91.25 32 ILE B N 1
ATOM 1251 C CA . ILE B 1 32 ? 4.008 1.007 4.121 1 91.25 32 ILE B CA 1
ATOM 1252 C C . ILE B 1 32 ? 4.621 1.352 2.766 1 91.25 32 ILE B C 1
ATOM 1254 O O . ILE B 1 32 ? 5.391 0.567 2.209 1 91.25 32 ILE B O 1
ATOM 1258 N N . ALA B 1 33 ? 4.266 2.447 2.24 1 90 33 ALA B N 1
ATOM 1259 C CA . ALA B 1 33 ? 4.828 2.906 0.973 1 90 33 ALA B CA 1
ATOM 1260 C C . ALA B 1 33 ? 4.602 4.402 0.78 1 90 33 ALA B C 1
ATOM 1262 O O . ALA B 1 33 ? 3.705 4.984 1.396 1 90 33 ALA B O 1
ATOM 1263 N N . VAL B 1 34 ? 5.445 4.91 0.021 1 90.31 34 VAL B N 1
ATOM 1264 C CA . VAL B 1 34 ? 5.285 6.305 -0.378 1 90.31 34 VAL B CA 1
ATOM 1265 C C . VAL B 1 34 ? 4.949 6.383 -1.865 1 90.31 34 VAL B C 1
ATOM 1267 O O . VAL B 1 34 ? 5.664 5.828 -2.701 1 90.31 34 VAL B O 1
ATOM 1270 N N . LYS B 1 35 ? 3.811 7 -2.094 1 87.12 35 LYS B N 1
ATOM 1271 C CA . LYS B 1 35 ? 3.348 7.059 -3.477 1 87.12 35 LYS B CA 1
ATOM 1272 C C . LYS B 1 35 ? 4.359 7.777 -4.363 1 87.12 35 LYS B C 1
ATOM 1274 O O . LYS B 1 35 ? 4.852 8.852 -4.012 1 87.12 35 LYS B O 1
ATOM 1279 N N . GLY B 1 36 ? 4.566 7.164 -5.492 1 74.88 36 GLY B N 1
ATOM 1280 C CA . GLY B 1 36 ? 5.445 7.781 -6.469 1 74.88 36 GLY B CA 1
ATOM 1281 C C . GLY B 1 36 ? 6.91 7.461 -6.242 1 74.88 36 GLY B C 1
ATOM 1282 O O . GLY B 1 36 ? 7.77 7.875 -7.023 1 74.88 36 GLY B O 1
ATOM 1283 N N . TYR B 1 37 ? 7.102 6.91 -5.082 1 67.69 37 TYR B N 1
ATOM 1284 C CA . TYR B 1 37 ? 8.5 6.566 -4.844 1 67.69 37 TYR B CA 1
ATOM 1285 C C . TYR B 1 37 ? 8.938 5.41 -5.738 1 67.69 37 TYR B C 1
ATOM 1287 O O . TYR B 1 37 ? 8.273 4.375 -5.797 1 67.69 37 TYR B O 1
ATOM 1295 N N . LYS B 1 38 ? 9.82 5.805 -6.727 1 55.53 38 LYS B N 1
ATOM 1296 C CA . LYS B 1 38 ? 10.375 4.77 -7.594 1 55.53 38 LYS B CA 1
ATOM 1297 C C . LYS B 1 38 ? 11.719 4.27 -7.059 1 55.53 38 LYS B C 1
ATOM 1299 O O . LYS B 1 38 ? 12.469 5.031 -6.457 1 55.53 38 LYS B O 1
ATOM 1304 N N . GLY B 1 39 ? 11.82 3.232 -6.344 1 52.53 39 GLY B N 1
ATOM 1305 C CA . GLY B 1 39 ? 12.945 2.518 -5.754 1 52.53 39 GLY B CA 1
ATOM 1306 C C . GLY B 1 39 ? 14.273 2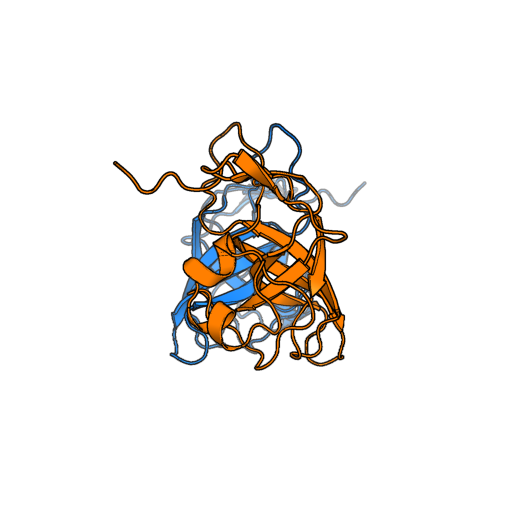.859 -6.398 1 52.53 39 GLY B C 1
ATOM 1307 O O . GLY B 1 39 ? 14.539 2.461 -7.535 1 52.53 39 GLY B O 1
ATOM 1308 N N . VAL B 1 40 ? 14.633 3.994 -6.727 1 48.22 40 VAL B N 1
ATOM 1309 C CA . VAL B 1 40 ? 16.031 3.928 -7.152 1 48.22 40 VAL B CA 1
ATOM 1310 C C . VAL B 1 40 ? 16.891 3.402 -6.004 1 48.22 40 VAL B C 1
ATOM 1312 O O . VAL B 1 40 ? 16.484 3.449 -4.844 1 48.22 40 VAL B O 1
ATOM 1315 N N . ARG B 1 41 ? 18.031 2.781 -6.535 1 44.91 41 ARG B N 1
ATOM 1316 C CA . ARG B 1 41 ? 19.047 2.168 -5.688 1 44.91 41 ARG B CA 1
ATOM 1317 C C . ARG B 1 41 ? 19.094 2.828 -4.312 1 44.91 41 ARG B C 1
ATOM 1319 O O . ARG B 1 41 ? 19.188 2.143 -3.293 1 44.91 41 ARG B O 1
ATOM 1326 N N . ARG B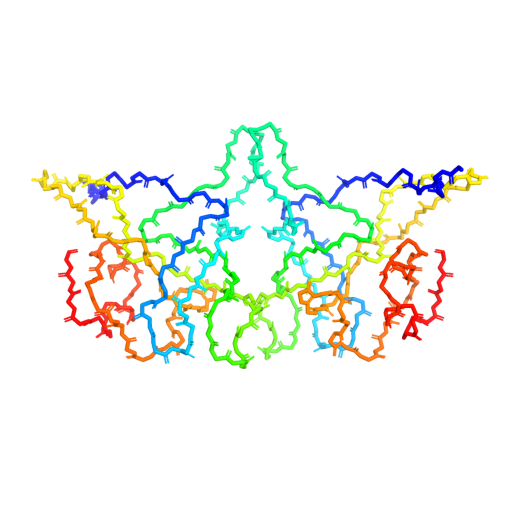 1 42 ? 19.406 3.996 -4.145 1 46.5 42 ARG B N 1
ATOM 1327 C CA . ARG B 1 42 ? 20.016 4.492 -2.916 1 46.5 42 ARG B CA 1
ATOM 1328 C C . ARG B 1 42 ? 18.969 5.027 -1.955 1 46.5 42 ARG B C 1
ATOM 1330 O O . ARG B 1 42 ? 19.281 5.453 -0.845 1 46.5 42 ARG B O 1
ATOM 1337 N N . ARG B 1 43 ? 17.688 5.34 -2.379 1 56.06 43 ARG B N 1
ATOM 1338 C CA . ARG B 1 43 ? 17.078 6.184 -1.352 1 56.06 43 ARG B CA 1
ATOM 1339 C C . ARG B 1 43 ? 15.852 5.516 -0.744 1 56.06 43 ARG B C 1
ATOM 1341 O O . ARG B 1 43 ? 15.133 4.793 -1.432 1 56.06 43 ARG B O 1
ATOM 1348 N N . TYR B 1 44 ? 15.836 5.32 0.537 1 61.34 44 TYR B N 1
ATOM 1349 C CA . TYR B 1 44 ? 14.742 4.883 1.401 1 61.34 44 TYR B CA 1
ATOM 1350 C C . TYR B 1 44 ? 13.516 5.762 1.212 1 61.34 44 TYR B C 1
ATOM 1352 O O . TYR B 1 44 ? 13.617 6.992 1.191 1 61.34 44 TYR B O 1
ATOM 1360 N N . PRO B 1 45 ? 12.367 5.016 0.833 1 71.88 45 PRO B N 1
ATOM 1361 C CA . PRO B 1 45 ? 11.195 5.875 0.663 1 71.88 45 PRO B CA 1
ATOM 1362 C C . PRO B 1 45 ? 10.812 6.605 1.947 1 71.88 45 PRO B C 1
ATOM 1364 O O . PRO B 1 45 ? 10.688 5.98 3.004 1 71.88 45 PRO B O 1
ATOM 1367 N N . ALA B 1 46 ? 10.891 7.895 2.029 1 82.19 46 ALA B N 1
ATOM 1368 C CA . ALA B 1 46 ? 10.422 8.719 3.143 1 82.19 46 ALA B CA 1
ATOM 1369 C C . ALA B 1 46 ? 9.461 9.797 2.658 1 82.19 46 ALA B C 1
ATOM 1371 O O . ALA B 1 46 ? 9.508 10.203 1.493 1 82.19 46 ALA B O 1
ATOM 1372 N N . ALA B 1 47 ? 8.57 10.125 3.611 1 92.56 47 ALA B N 1
ATOM 1373 C CA . ALA B 1 47 ? 7.535 11.094 3.264 1 92.56 47 ALA B CA 1
ATOM 1374 C C . ALA B 1 47 ? 7.52 12.258 4.25 1 92.56 47 ALA B C 1
ATOM 1376 O O . ALA B 1 47 ? 8.18 12.211 5.285 1 92.56 47 ALA B O 1
ATOM 1377 N N . GLY B 1 48 ? 6.887 13.359 3.828 1 95.25 48 GLY B N 1
ATOM 1378 C CA . GLY B 1 48 ? 6.641 14.531 4.656 1 95.25 48 GLY B CA 1
ATOM 1379 C C . GLY B 1 48 ? 5.27 15.141 4.43 1 95.25 48 GLY B C 1
ATOM 1380 O O . GLY B 1 48 ? 4.469 14.609 3.658 1 95.25 48 GLY B O 1
ATOM 1381 N N . VAL B 1 49 ? 5.094 16.203 5.059 1 96.88 49 VAL B N 1
ATOM 1382 C CA . VAL B 1 49 ? 3.811 16.891 4.98 1 96.88 49 VAL B CA 1
ATOM 1383 C C . VAL B 1 49 ? 3.453 17.141 3.52 1 96.88 49 VAL B C 1
ATOM 1385 O O . VAL B 1 49 ? 4.297 17.594 2.736 1 96.88 49 VAL B O 1
ATOM 1388 N N . GLY B 1 50 ? 2.23 16.812 3.176 1 96.19 50 GLY B N 1
ATOM 1389 C CA . GLY B 1 50 ? 1.757 17.078 1.827 1 96.19 50 GLY B CA 1
ATOM 1390 C C . GLY B 1 50 ? 1.972 15.914 0.877 1 96.19 50 GLY B C 1
ATOM 1391 O O . GLY B 1 50 ? 1.494 15.938 -0.259 1 96.19 50 GLY B O 1
ATOM 1392 N N . ASP B 1 51 ? 2.676 14.867 1.344 1 95.62 51 ASP B N 1
ATOM 1393 C CA . ASP B 1 51 ? 2.898 13.695 0.504 1 95.62 51 ASP B CA 1
ATOM 1394 C C . ASP B 1 51 ? 1.768 12.68 0.668 1 95.62 51 ASP B C 1
ATOM 1396 O O . ASP B 1 51 ? 1.173 12.57 1.742 1 95.62 51 ASP B O 1
ATOM 1400 N N . ILE B 1 52 ? 1.484 11.938 -0.396 1 96.81 52 ILE B N 1
ATOM 1401 C CA . ILE B 1 52 ? 0.567 10.805 -0.331 1 96.81 52 ILE B CA 1
ATOM 1402 C C . ILE B 1 52 ? 1.338 9.539 0.028 1 96.81 52 ILE B C 1
ATOM 1404 O O . ILE B 1 52 ? 2.398 9.266 -0.541 1 96.81 52 ILE B O 1
ATOM 1408 N N . VAL B 1 53 ? 0.823 8.805 0.939 1 96.38 53 VAL B N 1
ATOM 1409 C CA . VAL B 1 53 ? 1.441 7.559 1.378 1 96.38 53 VAL B CA 1
ATOM 1410 C C . VAL B 1 53 ? 0.406 6.438 1.369 1 96.38 53 VAL B C 1
ATOM 1412 O O . VAL B 1 53 ? -0.798 6.695 1.308 1 96.38 53 VAL B O 1
ATOM 1415 N N . VAL B 1 54 ? 0.914 5.238 1.342 1 95.5 54 VAL B N 1
ATOM 1416 C CA . VAL B 1 54 ? 0.083 4.062 1.587 1 95.5 54 VAL B CA 1
ATOM 1417 C C . VAL B 1 54 ? 0.245 3.607 3.035 1 95.5 54 VAL B C 1
ATOM 1419 O O . VAL B 1 54 ? 1.368 3.469 3.527 1 95.5 54 VAL B O 1
ATOM 1422 N N . VAL B 1 55 ? -0.917 3.398 3.666 1 97 55 VAL B N 1
ATOM 1423 C CA . VAL B 1 55 ? -0.859 3.102 5.094 1 97 55 VAL B CA 1
ATOM 1424 C C . VAL B 1 55 ? -1.715 1.874 5.398 1 97 55 VAL B C 1
ATOM 1426 O O . VAL B 1 55 ? -2.633 1.545 4.645 1 97 55 VAL B O 1
ATOM 1429 N N . THR B 1 56 ? -1.391 1.209 6.434 1 96.5 56 THR B N 1
ATOM 1430 C CA . THR B 1 56 ? -2.242 0.185 7.031 1 96.5 56 THR B CA 1
ATOM 1431 C C . THR B 1 56 ? -2.795 0.657 8.375 1 96.5 56 THR B C 1
ATOM 1433 O O . THR B 1 56 ? -2.107 1.353 9.125 1 96.5 56 THR B O 1
ATOM 1436 N N . VAL B 1 57 ? -3.998 0.354 8.664 1 97.56 57 VAL B N 1
ATOM 1437 C CA . VAL B 1 57 ? -4.633 0.773 9.914 1 97.56 57 VAL B CA 1
ATOM 1438 C C . VAL B 1 57 ? -4.281 -0.206 11.023 1 97.56 57 VAL B C 1
ATOM 1440 O O . VAL B 1 57 ? -4.711 -1.362 11.008 1 97.56 57 VAL B O 1
ATOM 1443 N N . LYS B 1 58 ? -3.564 0.329 12.016 1 97.19 58 LYS B N 1
ATOM 1444 C CA . LYS B 1 58 ? -3.137 -0.505 13.141 1 97.19 58 LYS B CA 1
ATOM 1445 C C . LYS B 1 58 ? -4.176 -0.504 14.258 1 97.19 58 LYS B C 1
ATOM 1447 O O . LYS B 1 58 ? -4.387 -1.523 14.914 1 97.19 58 LYS B O 1
ATOM 1452 N N . LYS B 1 59 ? -4.758 0.602 14.461 1 97.88 59 LYS B N 1
ATOM 1453 C CA . LYS B 1 59 ? -5.836 0.754 15.43 1 97.88 59 LYS B CA 1
ATOM 1454 C C . LYS B 1 59 ? -7.031 1.481 14.82 1 97.88 59 LYS B C 1
ATOM 1456 O O . LYS B 1 59 ? -6.859 2.445 14.07 1 97.88 59 LYS B O 1
ATOM 1461 N N . GLY B 1 60 ? -8.242 1.019 15.062 1 97.19 60 GLY B N 1
ATOM 1462 C CA . GLY B 1 60 ? -9.484 1.584 14.555 1 97.19 60 GLY B CA 1
ATOM 1463 C C . GLY B 1 60 ? -10.68 0.662 14.727 1 97.19 60 GLY B C 1
ATOM 1464 O O . GLY B 1 60 ? -10.609 -0.318 15.477 1 97.19 60 GLY B O 1
ATOM 1465 N N . THR B 1 61 ? -11.758 1.079 14.125 1 97.06 61 THR B N 1
ATOM 1466 C CA . THR B 1 61 ? -12.945 0.237 14.156 1 97.06 61 THR B CA 1
ATOM 1467 C C . THR B 1 61 ? -12.695 -1.078 13.422 1 97.06 61 THR B C 1
ATOM 1469 O O . THR B 1 61 ? -11.836 -1.152 12.547 1 97.06 61 THR B O 1
ATOM 1472 N N . PRO B 1 62 ? -13.328 -2.16 13.773 1 94.5 62 PRO B N 1
ATOM 1473 C CA . PRO B 1 62 ? -13.109 -3.48 13.18 1 94.5 62 PRO B CA 1
ATOM 1474 C C . PRO B 1 62 ? -13.227 -3.465 11.656 1 94.5 62 PRO B C 1
ATOM 1476 O O . PRO B 1 62 ? -12.531 -4.23 10.969 1 94.5 62 PRO B O 1
ATOM 1479 N N . GLU B 1 63 ? -14.055 -2.6 11.141 1 91.12 63 GLU B N 1
ATOM 1480 C CA . GLU B 1 63 ? -14.336 -2.582 9.711 1 91.12 63 GLU B CA 1
ATOM 1481 C C . GLU B 1 63 ? -13.141 -2.047 8.922 1 91.12 63 GLU B C 1
ATOM 1483 O O . GLU B 1 63 ? -12.93 -2.426 7.773 1 91.12 63 GLU B O 1
ATOM 1488 N N . ILE B 1 64 ? -12.312 -1.221 9.547 1 92.62 64 ILE B N 1
ATOM 1489 C CA . ILE B 1 64 ? -11.258 -0.549 8.805 1 92.62 64 ILE B CA 1
ATOM 1490 C C . ILE B 1 64 ? -9.891 -1.036 9.289 1 92.62 64 ILE B C 1
ATOM 1492 O O . ILE B 1 64 ? -8.875 -0.832 8.625 1 92.62 64 ILE B O 1
ATOM 1496 N N . ARG B 1 65 ? -9.867 -1.735 10.312 1 94.06 65 ARG B N 1
ATOM 1497 C CA . ARG B 1 65 ? -8.617 -2.215 10.898 1 94.06 65 ARG B CA 1
ATOM 1498 C C . ARG B 1 65 ? -7.938 -3.23 9.984 1 94.06 65 ARG B C 1
ATOM 1500 O O . ARG B 1 65 ? -8.602 -4.086 9.398 1 94.06 65 ARG B O 1
ATOM 1507 N N . LYS B 1 66 ? -6.641 -3.109 9.859 1 92.19 66 LYS B N 1
ATOM 1508 C CA . LYS B 1 66 ? -5.781 -4.031 9.117 1 92.19 66 LYS B CA 1
ATOM 1509 C C . LYS B 1 66 ? -5.977 -3.877 7.613 1 92.19 66 LYS B C 1
ATOM 1511 O O . LYS B 1 66 ? -5.516 -4.715 6.836 1 92.19 66 LYS B O 1
ATOM 1516 N N . GLN B 1 67 ? -6.711 -2.828 7.207 1 93.44 67 GLN B N 1
ATOM 1517 C CA . GLN B 1 67 ? -6.855 -2.504 5.789 1 93.44 67 GLN B CA 1
ATOM 1518 C C . GLN B 1 67 ? -5.789 -1.51 5.34 1 93.44 67 GLN B C 1
ATOM 1520 O O . GLN B 1 67 ? -5.156 -0.853 6.168 1 93.44 67 GLN B O 1
ATOM 1525 N N . VAL B 1 68 ? -5.645 -1.525 4.047 1 95.69 68 VAL B N 1
ATOM 1526 C CA . VAL B 1 68 ? -4.66 -0.625 3.457 1 95.69 68 VAL B CA 1
ATOM 1527 C C . VAL B 1 68 ? -5.371 0.504 2.717 1 95.69 68 VAL B C 1
ATOM 1529 O O . VAL B 1 68 ? -6.371 0.273 2.033 1 95.69 68 VAL B O 1
ATOM 1532 N N . HIS B 1 69 ? -4.879 1.754 2.877 1 96.88 69 HIS B N 1
ATOM 1533 C CA . HIS B 1 69 ? -5.469 2.928 2.246 1 96.88 69 HIS B CA 1
ATOM 1534 C C . HIS B 1 69 ? -4.395 3.926 1.825 1 96.88 69 HIS B C 1
ATOM 1536 O O . HIS B 1 69 ? -3.26 3.857 2.301 1 96.88 69 HIS B O 1
ATOM 1542 N N . TYR B 1 70 ? -4.73 4.738 0.95 1 97.56 70 TYR B N 1
ATOM 1543 C CA . TYR B 1 70 ? -3.953 5.957 0.75 1 97.56 70 TYR B CA 1
ATOM 1544 C C . TYR B 1 70 ? -4.199 6.953 1.876 1 97.56 70 TYR B C 1
ATOM 1546 O O . TYR B 1 70 ? -5.246 6.914 2.529 1 97.56 70 TYR B O 1
ATOM 1554 N N . ALA B 1 71 ? -3.268 7.812 2.047 1 98.5 71 ALA B N 1
ATOM 1555 C CA . ALA B 1 71 ? -3.391 8.883 3.031 1 98.5 71 ALA B CA 1
ATOM 1556 C C . ALA B 1 71 ? -2.49 10.062 2.674 1 98.5 71 ALA B C 1
ATOM 1558 O O . ALA B 1 71 ? -1.495 9.898 1.965 1 98.5 71 ALA B O 1
ATOM 1559 N N . VAL B 1 72 ? -2.816 11.219 3.164 1 98.56 72 VAL B N 1
ATOM 1560 C CA . VAL B 1 72 ? -2.002 12.422 3.018 1 98.56 72 VAL B CA 1
ATOM 1561 C C . VAL B 1 72 ? -1.493 12.875 4.383 1 98.56 72 VAL B C 1
ATOM 1563 O O . VAL B 1 72 ? -2.268 12.984 5.336 1 98.56 72 VAL B O 1
ATOM 1566 N N . ILE B 1 73 ? -0.22 13.102 4.438 1 98.56 73 ILE B N 1
ATOM 1567 C CA . ILE B 1 73 ? 0.354 13.594 5.684 1 98.56 73 ILE B CA 1
ATOM 1568 C C . ILE B 1 73 ? -0.005 15.07 5.871 1 98.56 73 ILE B C 1
ATOM 1570 O O . ILE B 1 73 ? 0.271 15.898 5 1 98.56 73 ILE B O 1
ATOM 1574 N N . VAL B 1 74 ? -0.561 15.391 7.059 1 98.44 74 VAL B N 1
ATOM 1575 C CA . VAL B 1 74 ? -1.034 16.75 7.25 1 98.44 74 VAL B CA 1
ATOM 1576 C C . VAL B 1 74 ? -0.248 17.422 8.375 1 98.44 74 VAL B C 1
ATOM 1578 O O . VAL B 1 74 ? -0.302 18.641 8.547 1 98.44 74 VAL B O 1
ATOM 1581 N N . ARG B 1 75 ? 0.445 16.578 9.188 1 98.25 75 ARG B N 1
ATOM 1582 C CA . ARG B 1 75 ? 1.296 17.094 10.258 1 98.25 75 ARG B CA 1
ATOM 1583 C C . ARG B 1 75 ? 2.564 16.25 10.391 1 98.25 75 ARG B C 1
ATOM 1585 O O . ARG B 1 75 ? 2.551 15.047 10.133 1 98.25 75 ARG B O 1
ATOM 1592 N N . GLN B 1 76 ? 3.672 16.922 10.789 1 98.12 76 GLN B N 1
ATOM 1593 C CA . GLN B 1 76 ? 4.891 16.203 11.141 1 98.12 76 GLN B CA 1
ATOM 1594 C C . GLN B 1 76 ? 5.641 16.906 12.266 1 98.12 76 GLN B C 1
ATOM 1596 O O . GLN B 1 76 ? 5.645 18.141 12.352 1 98.12 76 GLN B O 1
ATOM 1601 N N . ARG B 1 77 ? 6.246 16.109 13.016 1 97.75 77 ARG B N 1
ATOM 1602 C CA . ARG B 1 77 ? 7 16.625 14.156 1 97.75 77 ARG B CA 1
ATOM 1603 C C . ARG B 1 77 ? 8.281 17.312 13.688 1 97.75 77 ARG B C 1
ATOM 1605 O O . ARG B 1 77 ? 8.711 18.312 14.281 1 97.75 77 ARG B O 1
ATOM 1612 N N . LYS B 1 78 ? 8.852 16.797 12.617 1 97.06 78 LYS B N 1
ATOM 1613 C CA . LYS B 1 78 ? 10.086 17.375 12.109 1 97.06 78 LYS B CA 1
ATOM 1614 C C . LYS B 1 78 ? 9.852 18.781 11.57 1 97.06 78 LYS B C 1
ATOM 1616 O O . LYS B 1 78 ? 9.016 18.984 10.68 1 97.06 78 LYS B O 1
ATOM 1621 N N . GLU B 1 79 ? 10.586 19.641 12.055 1 96.25 79 GLU B N 1
ATOM 1622 C CA . GLU B 1 79 ? 10.414 21.047 11.695 1 96.25 79 GLU B CA 1
ATOM 1623 C C . GLU B 1 79 ? 10.805 21.297 10.242 1 96.25 79 GLU B C 1
ATOM 1625 O O . GLU B 1 79 ? 11.672 20.609 9.695 1 96.25 79 GLU B O 1
ATOM 1630 N N . TYR B 1 80 ? 10.094 22.266 9.609 1 95.19 80 TYR B N 1
ATOM 1631 C CA . TYR B 1 80 ? 10.484 22.719 8.281 1 95.19 80 TYR B CA 1
ATOM 1632 C C . TYR B 1 80 ? 10.289 24.219 8.141 1 95.19 80 TYR B C 1
ATOM 1634 O O . TYR B 1 80 ? 9.578 24.844 8.938 1 95.19 80 TYR B O 1
ATOM 1642 N N . ARG B 1 81 ? 11.016 24.797 7.207 1 94 81 ARG B N 1
ATOM 1643 C CA . ARG B 1 81 ? 11.047 26.25 7.051 1 94 81 ARG B CA 1
ATOM 1644 C C . ARG B 1 81 ? 10.266 26.688 5.816 1 94 81 ARG B C 1
ATOM 1646 O O . ARG B 1 81 ? 10.445 26.125 4.73 1 94 81 ARG B O 1
ATOM 1653 N N . ARG B 1 82 ? 9.477 27.703 6.031 1 93.19 82 ARG B N 1
ATOM 1654 C CA . ARG B 1 82 ? 8.719 28.281 4.922 1 93.19 82 ARG B CA 1
ATOM 1655 C C . ARG B 1 82 ? 9.523 29.375 4.227 1 93.19 82 ARG B C 1
ATOM 1657 O O . ARG B 1 82 ? 10.555 29.812 4.734 1 93.19 82 ARG B O 1
ATOM 1664 N N . PRO B 1 83 ? 9.023 29.641 3.002 1 90.5 83 PRO B N 1
ATOM 1665 C CA . PRO B 1 83 ? 9.758 30.656 2.246 1 90.5 83 PRO B CA 1
ATOM 1666 C C . PRO B 1 83 ? 9.852 32 2.98 1 90.5 83 PRO B C 1
ATOM 1668 O O . PRO B 1 83 ? 10.812 32.75 2.799 1 90.5 83 PRO B O 1
ATOM 1671 N N . ASP B 1 84 ? 8.938 32.281 3.826 1 90.81 84 ASP B N 1
ATOM 1672 C CA . ASP B 1 84 ? 8.922 33.531 4.562 1 90.81 84 ASP B CA 1
ATOM 1673 C C . ASP B 1 84 ? 9.812 33.469 5.797 1 90.81 84 ASP B C 1
ATOM 1675 O O . ASP B 1 84 ? 9.883 34.406 6.578 1 90.81 84 ASP B O 1
ATOM 1679 N N . GLY B 1 85 ? 10.367 32.281 6 1 90.88 85 GLY B N 1
ATOM 1680 C CA . GLY B 1 85 ? 11.297 32.125 7.105 1 90.88 85 GLY B CA 1
ATOM 1681 C C . GLY B 1 85 ? 10.672 31.516 8.344 1 90.88 85 GLY B C 1
ATOM 1682 O O . GLY B 1 85 ? 11.367 31.172 9.297 1 90.88 85 GLY B O 1
ATOM 1683 N N . THR B 1 86 ? 9.445 31.422 8.289 1 92.44 86 THR B N 1
ATOM 1684 C CA . THR B 1 86 ? 8.758 30.859 9.438 1 92.44 86 THR B CA 1
ATOM 1685 C C . THR B 1 86 ? 9.062 29.375 9.57 1 92.44 86 THR B C 1
ATOM 1687 O O . THR B 1 86 ? 9.102 28.641 8.57 1 92.44 86 THR B O 1
ATOM 1690 N N . ARG B 1 87 ? 9.32 28.984 10.781 1 94.62 87 ARG B N 1
ATOM 1691 C CA . ARG B 1 87 ? 9.516 27.562 11.086 1 94.62 87 ARG B CA 1
ATOM 1692 C C . ARG B 1 87 ? 8.242 26.938 11.641 1 94.62 87 ARG B C 1
ATOM 1694 O O . ARG B 1 87 ? 7.582 27.531 12.5 1 94.62 87 ARG B O 1
ATOM 1701 N N . VAL B 1 88 ? 7.902 25.797 11.086 1 95.62 88 VAL B N 1
ATOM 1702 C CA . VAL B 1 88 ? 6.668 25.125 11.484 1 95.62 88 VAL B CA 1
ATOM 1703 C C . VAL B 1 88 ? 6.988 23.719 12 1 95.62 88 VAL B C 1
ATOM 1705 O O . VAL B 1 88 ? 7.828 23.016 11.438 1 95.62 88 VAL B O 1
ATOM 1708 N N . LYS B 1 89 ? 6.418 23.391 13.148 1 95.69 89 LYS B N 1
ATOM 1709 C CA . LYS B 1 89 ? 6.523 22.062 13.75 1 95.69 89 LYS B CA 1
ATOM 1710 C C . LYS B 1 89 ? 5.227 21.672 14.445 1 95.69 89 LYS B C 1
ATOM 1712 O O . LYS B 1 89 ? 4.566 22.516 15.062 1 95.69 89 LYS B O 1
ATOM 1717 N N . PHE B 1 90 ? 4.848 20.453 14.297 1 97.56 90 PHE B N 1
ATOM 1718 C CA . PHE B 1 90 ? 3.656 19.969 14.992 1 97.56 90 PHE B CA 1
ATOM 1719 C C . PHE B 1 90 ? 4.031 19.031 16.125 1 97.56 90 PHE B C 1
ATOM 1721 O O . PHE B 1 90 ? 5.18 18.594 16.219 1 97.56 90 PHE B O 1
ATOM 1728 N N . GLU B 1 91 ? 3.043 18.797 16.953 1 97.06 91 GLU B N 1
ATOM 1729 C CA . GLU B 1 91 ? 3.295 17.969 18.125 1 97.06 91 GLU B CA 1
ATOM 1730 C C . GLU B 1 91 ? 3.297 16.484 17.766 1 97.06 91 GLU B C 1
ATOM 1732 O O . GLU B 1 91 ? 3.914 15.672 18.453 1 97.06 91 GLU B O 1
ATOM 1737 N N . ASP B 1 92 ? 2.615 16.172 16.656 1 98.06 92 ASP B N 1
ATOM 1738 C CA . ASP B 1 92 ? 2.49 14.766 16.281 1 98.06 92 ASP B CA 1
ATOM 1739 C C . ASP B 1 92 ? 2.602 14.594 14.766 1 98.06 92 ASP B C 1
ATOM 1741 O O . ASP B 1 92 ? 2.676 15.578 14.023 1 98.06 92 ASP B O 1
ATOM 1745 N N . ASN B 1 93 ? 2.881 13.398 14.414 1 98.62 93 ASN B N 1
ATOM 1746 C CA . ASN B 1 93 ? 2.748 12.992 13.023 1 98.62 93 ASN B CA 1
ATOM 1747 C C . ASN B 1 93 ? 1.338 12.492 12.711 1 98.62 93 ASN B C 1
ATOM 1749 O O . ASN B 1 93 ? 0.848 11.562 13.359 1 98.62 93 ASN B O 1
ATOM 1753 N N . ALA B 1 94 ? 0.686 13.133 11.68 1 98.75 94 ALA B N 1
ATOM 1754 C CA . ALA B 1 94 ? -0.71 12.789 11.43 1 98.75 94 ALA B CA 1
ATOM 1755 C C . ALA B 1 94 ? -1.005 12.742 9.93 1 98.75 94 ALA B C 1
ATOM 1757 O O . ALA B 1 94 ? -0.3 13.367 9.133 1 98.75 94 ALA B O 1
ATOM 1758 N N . ALA B 1 95 ? -2.059 12 9.609 1 98.75 95 ALA B N 1
ATOM 1759 C CA . ALA B 1 95 ? -2.488 11.875 8.219 1 98.75 95 ALA B CA 1
ATOM 1760 C C . ALA B 1 95 ? -4.004 11.734 8.125 1 98.75 95 ALA B C 1
ATOM 1762 O O . ALA B 1 95 ? -4.676 11.477 9.125 1 98.75 95 ALA B O 1
ATOM 1763 N N . VAL B 1 96 ? -4.434 11.969 6.938 1 98.62 96 VAL B N 1
ATOM 1764 C CA . VAL B 1 96 ? -5.84 11.797 6.598 1 98.62 96 VAL B CA 1
ATOM 1765 C C . VAL B 1 96 ? -5.98 10.75 5.492 1 98.62 96 VAL B C 1
ATOM 1767 O O . VAL B 1 96 ? -5.223 10.766 4.52 1 98.62 96 VAL B O 1
ATOM 1770 N N . ILE B 1 97 ? -6.973 9.891 5.695 1 98.19 97 ILE B N 1
ATOM 1771 C CA . ILE B 1 97 ? -7.184 8.844 4.699 1 98.19 97 ILE B CA 1
ATOM 1772 C C . ILE B 1 97 ? -7.824 9.438 3.449 1 98.19 97 ILE B C 1
ATOM 1774 O O . ILE B 1 97 ? -8.758 10.242 3.545 1 98.19 97 ILE B O 1
ATOM 1778 N N . THR B 1 98 ? -7.273 9.062 2.309 1 97.75 98 THR B N 1
ATOM 1779 C CA . THR B 1 98 ? -7.723 9.633 1.045 1 97.75 98 THR B CA 1
ATOM 1780 C C . THR B 1 98 ? -7.812 8.562 -0.037 1 97.75 98 THR B C 1
ATOM 1782 O O . THR B 1 98 ? -7.441 7.41 0.192 1 97.75 98 THR B O 1
ATOM 1785 N N . ASN B 1 99 ? -8.391 8.914 -1.117 1 94.81 99 ASN B N 1
ATOM 1786 C CA . ASN B 1 99 ? -8.25 8.078 -2.307 1 94.81 99 ASN B CA 1
ATOM 1787 C C . ASN B 1 99 ? -6.93 8.336 -3.025 1 94.81 99 ASN B C 1
ATOM 1789 O O . ASN B 1 99 ? -6.055 9.023 -2.496 1 94.81 99 ASN B O 1
ATOM 1793 N N . GLU B 1 100 ? -6.777 7.758 -4.207 1 92.44 100 GLU B N 1
ATOM 1794 C CA . GLU B 1 100 ? -5.512 7.82 -4.934 1 92.44 100 GLU B CA 1
ATOM 1795 C C . GLU B 1 100 ? -5.176 9.25 -5.332 1 92.44 100 GLU B C 1
ATOM 1797 O O . GLU B 1 100 ? -4.008 9.586 -5.539 1 92.44 100 GLU B O 1
ATOM 1802 N N . ARG B 1 101 ? -6.152 10.102 -5.387 1 93 101 ARG B N 1
ATOM 1803 C CA . ARG B 1 101 ? -5.941 11.469 -5.848 1 93 101 ARG B CA 1
ATOM 1804 C C . ARG B 1 101 ? -5.766 12.422 -4.672 1 93 101 ARG B C 1
ATOM 1806 O O . ARG B 1 101 ? -5.621 13.633 -4.863 1 93 101 ARG B O 1
ATOM 1813 N N . GLY B 1 102 ? -5.895 11.891 -3.469 1 95.81 102 GLY B N 1
ATOM 1814 C CA . GLY B 1 102 ? -5.715 12.734 -2.299 1 95.81 102 GLY B CA 1
ATOM 1815 C C . GLY B 1 102 ? -7.012 13.32 -1.776 1 95.81 102 GLY B C 1
ATOM 1816 O O . GLY B 1 102 ? -7.004 14.242 -0.959 1 95.81 102 GLY B O 1
ATOM 1817 N N . GLU B 1 103 ? -8.086 12.852 -2.26 1 96.81 103 GLU B N 1
ATOM 1818 C CA . GLU B 1 103 ? -9.383 13.289 -1.748 1 96.81 103 GLU B CA 1
ATOM 1819 C C . GLU B 1 103 ? -9.75 12.547 -0.467 1 96.81 103 GLU B C 1
ATOM 1821 O O . GLU B 1 103 ? -9.742 11.312 -0.435 1 96.81 103 GLU B O 1
ATOM 1826 N N . PRO B 1 104 ? -10.148 13.297 0.516 1 97.56 104 PRO B N 1
ATOM 1827 C CA . PRO B 1 104 ? -10.406 12.672 1.812 1 97.56 104 PRO B CA 1
ATOM 1828 C C . PRO B 1 104 ? -11.609 11.727 1.781 1 97.56 104 PRO B C 1
ATOM 1830 O O . PRO B 1 104 ? -12.594 12 1.097 1 97.56 104 PRO B O 1
ATOM 1833 N N . ARG B 1 105 ? -11.484 10.68 2.537 1 95.69 105 ARG B N 1
ATOM 1834 C CA . ARG B 1 105 ? -12.602 9.75 2.713 1 95.69 105 ARG B CA 1
ATOM 1835 C C . ARG B 1 105 ? -13.5 10.188 3.859 1 95.69 105 ARG B C 1
ATOM 1837 O O . ARG B 1 105 ? -14.711 9.953 3.826 1 95.69 105 ARG B O 1
ATOM 1844 N N . GLY B 1 106 ? -12.914 10.789 4.785 1 95.75 106 GLY B N 1
ATOM 1845 C CA . GLY B 1 106 ? -13.68 11.375 5.879 1 95.75 106 GLY B CA 1
ATOM 1846 C C . GLY B 1 106 ? -14.211 12.758 5.559 1 95.75 106 GLY B C 1
ATOM 1847 O O . GLY B 1 106 ? -13.867 13.336 4.531 1 95.75 106 GLY B O 1
ATOM 1848 N N . SER B 1 107 ? -15.062 13.273 6.543 1 97 107 SER B N 1
ATOM 1849 C CA . SER B 1 107 ? -15.695 14.562 6.312 1 97 107 SER B CA 1
ATOM 1850 C C . SER B 1 107 ? -15.172 15.617 7.281 1 97 107 SER B C 1
ATOM 1852 O O . SER B 1 107 ? -15.461 16.812 7.125 1 97 107 SER B O 1
ATOM 1854 N N . GLU B 1 108 ? -14.5 15.172 8.227 1 97.19 108 GLU B N 1
ATOM 1855 C CA . GLU B 1 108 ? -13.969 16.078 9.227 1 97.19 108 GLU B CA 1
ATOM 1856 C C . GLU B 1 108 ? -12.516 15.742 9.57 1 97.19 108 GLU B C 1
ATOM 1858 O O . GLU B 1 108 ? -12.148 14.57 9.648 1 97.19 108 GLU B O 1
ATOM 1863 N N . ILE B 1 109 ? -11.695 16.766 9.75 1 97.69 109 ILE B N 1
ATOM 1864 C CA . ILE B 1 109 ? -10.312 16.594 10.188 1 97.69 109 ILE B CA 1
ATOM 1865 C C . ILE B 1 109 ? -10.117 17.219 11.57 1 97.69 109 ILE B C 1
ATOM 1867 O O . ILE B 1 109 ? -10.477 18.375 11.789 1 97.69 109 ILE B O 1
ATOM 1871 N N . ARG B 1 110 ? -9.57 16.359 12.438 1 96 110 ARG B N 1
ATOM 1872 C CA . ARG B 1 110 ? -9.336 16.812 13.797 1 96 110 ARG B CA 1
ATOM 1873 C C . ARG B 1 110 ? -7.945 17.422 13.945 1 96 110 ARG B C 1
ATOM 1875 O O . ARG B 1 110 ? -6.949 16.812 13.562 1 96 110 ARG B O 1
ATOM 1882 N N . GLY B 1 111 ? -7.93 18.656 14.414 1 96 111 GLY B N 1
ATOM 1883 C CA . GLY B 1 111 ? -6.664 19.328 14.695 1 96 111 GLY B CA 1
ATOM 1884 C C . GLY B 1 111 ? -6.156 20.156 13.539 1 96 111 GLY B C 1
ATOM 1885 O O . GLY B 1 111 ? -6.887 20.406 12.578 1 96 111 GLY B O 1
ATOM 1886 N N . ALA B 1 112 ? -4.953 20.625 13.664 1 98.06 112 ALA B N 1
ATOM 1887 C CA . ALA B 1 112 ? -4.352 21.547 12.703 1 98.06 112 ALA B CA 1
ATOM 1888 C C . ALA B 1 112 ? -3.928 20.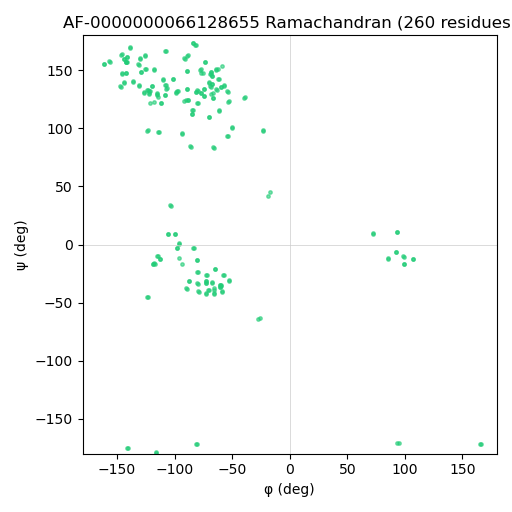812 11.43 1 98.06 112 ALA B C 1
ATOM 1890 O O . ALA B 1 112 ? -3.559 19.625 11.484 1 98.06 112 ALA B O 1
ATOM 1891 N N . VAL B 1 113 ? -4.023 21.531 10.352 1 98.25 113 VAL B N 1
ATOM 1892 C CA . VAL B 1 113 ? -3.561 21.031 9.062 1 98.25 113 VAL B CA 1
ATOM 1893 C C . VAL B 1 113 ? -2.508 21.969 8.484 1 98.25 113 VAL B C 1
ATOM 1895 O O . VAL B 1 113 ? -2.701 23.188 8.461 1 98.25 113 VAL B O 1
ATOM 1898 N N . ALA B 1 114 ? -1.465 21.375 8.109 1 97.62 114 ALA B N 1
ATOM 1899 C CA . ALA B 1 114 ? -0.405 22.172 7.496 1 97.62 114 ALA B CA 1
ATOM 1900 C C . ALA B 1 114 ? -0.893 22.844 6.215 1 97.62 114 ALA B C 1
ATOM 1902 O O . ALA B 1 114 ? -1.591 22.219 5.41 1 97.62 114 ALA B O 1
ATOM 1903 N N . ARG B 1 115 ? -0.47 24.031 5.977 1 96.31 115 ARG B N 1
ATOM 1904 C CA . ARG B 1 115 ? -0.833 24.797 4.793 1 96.31 115 ARG B CA 1
ATOM 1905 C C . ARG B 1 115 ? -0.385 24.094 3.52 1 96.31 115 ARG B C 1
ATOM 1907 O O . ARG B 1 115 ? -1.087 24.125 2.508 1 96.31 115 ARG B O 1
ATOM 1914 N N . GLU B 1 116 ? 0.771 23.469 3.623 1 95.94 116 GLU B N 1
ATOM 1915 C CA . GLU B 1 116 ? 1.342 22.75 2.48 1 95.94 116 GLU B CA 1
ATOM 1916 C C . GLU B 1 116 ? 0.408 21.641 1.998 1 95.94 116 GLU B C 1
ATOM 1918 O O . GLU B 1 116 ? 0.267 21.422 0.793 1 95.94 116 GLU B O 1
ATOM 1923 N N . ALA B 1 117 ? -0.267 21.031 2.928 1 97.19 117 ALA B N 1
ATOM 1924 C CA . ALA B 1 117 ? -1.204 19.969 2.584 1 97.19 117 ALA B CA 1
ATOM 1925 C C . ALA B 1 117 ? -2.527 20.531 2.082 1 97.19 117 ALA B C 1
ATOM 1927 O O . ALA B 1 117 ? -3.072 20.062 1.079 1 97.19 117 ALA B O 1
ATOM 1928 N N . ALA B 1 118 ? -2.975 21.547 2.691 1 97.44 118 ALA B N 1
ATOM 1929 C CA . ALA B 1 118 ? -4.254 22.172 2.354 1 97.44 118 ALA B CA 1
ATOM 1930 C C . ALA B 1 118 ? -4.211 22.781 0.958 1 97.44 118 ALA B C 1
ATOM 1932 O O . ALA B 1 118 ? -5.195 22.734 0.219 1 97.44 118 ALA B O 1
ATOM 1933 N N . GLU B 1 119 ? -3.094 23.359 0.645 1 95.62 119 GLU B N 1
ATOM 1934 C CA . GLU B 1 119 ? -2.949 24.016 -0.655 1 95.62 119 GLU B CA 1
ATOM 1935 C C . GLU B 1 119 ? -2.846 22.984 -1.777 1 95.62 119 GLU B C 1
ATOM 1937 O O . GLU B 1 119 ? -3.311 23.234 -2.895 1 95.62 119 GLU B O 1
ATOM 1942 N N . ARG B 1 120 ? -2.285 21.891 -1.406 1 96.25 120 ARG B N 1
ATOM 1943 C CA . ARG B 1 120 ? -2.09 20.859 -2.418 1 96.25 120 ARG B CA 1
ATOM 1944 C C . ARG B 1 120 ? -3.377 20.078 -2.656 1 96.25 120 ARG B C 1
ATOM 1946 O O . ARG B 1 120 ? -3.646 19.641 -3.779 1 96.25 120 ARG B O 1
ATOM 1953 N N . PHE B 1 121 ? -4.113 19.922 -1.588 1 97.81 121 PHE B N 1
ATOM 1954 C CA . PHE B 1 121 ? -5.363 19.172 -1.652 1 97.81 121 PHE B CA 1
ATOM 1955 C C . PHE B 1 121 ? -6.535 20.031 -1.179 1 97.81 121 PHE B C 1
ATOM 1957 O O . PHE B 1 121 ? -6.836 20.062 0.016 1 97.81 121 PHE B O 1
ATOM 1964 N N . SER B 1 122 ? -7.215 20.562 -2.092 1 97.12 122 SER B N 1
ATOM 1965 C CA . SER B 1 122 ? -8.227 21.578 -1.818 1 97.12 122 SER B CA 1
ATOM 1966 C C . SER B 1 122 ? -9.305 21.047 -0.883 1 97.12 122 SER B C 1
ATOM 1968 O O . SER B 1 122 ? -9.75 21.75 0.025 1 97.12 122 SER B O 1
ATOM 1970 N N . LYS B 1 123 ? -9.734 19.844 -1.053 1 97.69 123 LYS B N 1
ATOM 1971 C CA . LYS B 1 123 ? -10.797 19.281 -0.228 1 97.69 123 LYS B CA 1
ATOM 1972 C C . LYS B 1 123 ? -10.336 19.094 1.216 1 97.69 123 LYS B C 1
ATOM 1974 O O . LYS B 1 123 ? -11.133 19.219 2.148 1 97.69 123 LYS B O 1
ATOM 1979 N N . ILE B 1 124 ? -9.102 18.812 1.382 1 97.88 124 ILE B N 1
ATOM 1980 C CA . ILE B 1 124 ? -8.555 18.719 2.73 1 97.88 124 ILE B CA 1
ATOM 1981 C C . ILE B 1 124 ? -8.586 20.094 3.398 1 97.88 124 ILE B C 1
ATOM 1983 O O . ILE B 1 124 ? -8.945 20.219 4.57 1 97.88 124 ILE B O 1
ATOM 1987 N N . GLY B 1 125 ? -8.227 21.109 2.629 1 97.38 125 GLY B N 1
ATOM 1988 C CA . GLY B 1 125 ? -8.289 22.469 3.141 1 97.38 125 GLY B CA 1
ATOM 1989 C C . GLY B 1 125 ? -9.695 22.875 3.539 1 97.38 125 GLY B C 1
ATOM 1990 O O . GLY B 1 125 ? -9.875 23.625 4.504 1 97.38 125 GLY B O 1
ATOM 1991 N N . THR B 1 126 ? -10.641 22.406 2.818 1 97.06 126 THR B N 1
ATOM 1992 C CA . THR B 1 126 ? -12.039 22.781 3.021 1 97.06 126 THR B CA 1
ATOM 1993 C C . THR B 1 126 ? -12.578 22.188 4.324 1 97.06 126 THR B C 1
ATOM 1995 O O . THR B 1 126 ? -13.281 22.875 5.074 1 97.06 126 THR B O 1
ATOM 1998 N N . ILE B 1 127 ? -12.219 20.969 4.676 1 97.19 127 ILE B N 1
ATOM 1999 C CA . ILE B 1 127 ? -12.805 20.281 5.828 1 97.19 127 ILE B CA 1
ATOM 2000 C C . ILE B 1 127 ? -11.898 20.469 7.047 1 97.19 127 ILE B C 1
ATOM 2002 O O . ILE B 1 127 ? -12.227 20 8.141 1 97.19 127 ILE B O 1
ATOM 2006 N N . ALA B 1 128 ? -10.805 21.203 6.848 1 97.62 128 ALA B N 1
ATOM 2007 C CA . ALA B 1 128 ? -9.859 21.422 7.941 1 97.62 128 ALA B CA 1
ATOM 2008 C C . ALA B 1 128 ? -10.453 22.344 9 1 97.62 128 ALA B C 1
ATOM 2010 O O . ALA B 1 128 ? -11.109 23.344 8.672 1 97.62 128 ALA B O 1
ATOM 2011 N N . SER B 1 129 ? -10.195 22 10.266 1 95.19 129 SER B N 1
ATOM 2012 C CA . SER B 1 129 ? -10.625 22.875 11.352 1 95.19 129 SER B CA 1
ATOM 2013 C C . SER B 1 129 ? -9.773 24.141 11.43 1 95.19 129 SER B C 1
ATOM 2015 O O . SER B 1 129 ? -10.281 25.234 11.68 1 95.19 129 SER B O 1
ATOM 2017 N N . VAL B 1 130 ? -8.477 23.938 11.266 1 96.62 130 VAL B N 1
ATOM 2018 C CA . VAL B 1 130 ? -7.531 25.062 11.289 1 96.62 130 VAL B CA 1
ATOM 2019 C C . VAL B 1 130 ? -6.375 24.766 10.336 1 96.62 130 VAL B C 1
ATOM 2021 O O . VAL B 1 130 ? -5.871 23.641 10.281 1 96.62 130 VAL B O 1
ATOM 2024 N N . ILE B 1 131 ? -6.02 25.703 9.617 1 97 131 ILE B N 1
ATOM 2025 C CA . ILE B 1 131 ? -4.867 25.578 8.727 1 97 131 ILE B CA 1
ATOM 2026 C C . ILE B 1 131 ? -3.715 26.422 9.266 1 97 131 ILE B C 1
ATOM 2028 O O . ILE B 1 131 ? -3.908 27.594 9.641 1 97 131 ILE B O 1
ATOM 2032 N N . VAL B 1 132 ? -2.652 25.781 9.359 1 95.25 132 VAL B N 1
ATOM 2033 C CA . VAL B 1 132 ? -1.472 26.438 9.914 1 95.25 132 VAL B CA 1
ATOM 2034 C C . VAL B 1 132 ? -0.395 26.547 8.836 1 95.25 132 VAL B C 1
ATOM 2036 O O . VAL B 1 132 ? -0.132 25.594 8.109 1 95.25 132 VAL B O 1
#

pLDDT: mean 90.52, std 14.51, range [25.03, 98.75]

Radius of gyration: 20.04 Å; Cα contacts (8 Å, |Δi|>4): 700; chains: 2; bounding box: 36×65×36 Å

Solvent-accessible surface area (backbone atoms only — not comparable to full-atom values): 13696 Å² total; per-residue (Å²): 126,74,80,67,67,55,62,65,58,52,80,42,39,59,69,38,69,27,37,40,30,34,68,74,48,48,46,31,31,30,31,58,28,43,66,87,61,68,73,47,74,77,58,70,59,48,34,32,64,48,34,50,29,31,28,35,26,75,34,47,42,82,89,52,38,61,38,53,40,33,25,33,24,29,32,35,48,72,61,30,42,36,74,88,62,48,73,48,66,40,94,45,39,26,26,34,51,19,46,84,85,51,47,56,73,39,79,43,38,61,58,70,28,32,44,67,25,25,72,73,26,59,65,50,43,68,40,39,70,37,76,83,126,75,80,68,69,56,63,64,59,51,82,43,39,60,69,38,70,28,36,39,29,33,65,74,46,48,46,31,31,31,31,58,28,44,65,86,61,70,73,48,77,75,59,68,59,46,36,31,64,48,35,51,30,31,28,33,24,76,35,48,43,81,90,55,39,61,37,52,42,34,24,34,23,29,33,35,48,71,62,28,43,35,75,87,63,51,74,47,64,39,96,48,38,26,27,35,51,18,44,84,87,54,46,56,74,39,77,42,38,62,58,70,28,30,45,67,24,24,71,73,26,59,65,46,43,69,40,39,71,38,74,84

Sequence (264 aa):
MKAIRANIPRALPTGARLVCADNTGARELEIIAVKGYKGVRRRYPAAGVGDIVVVTVKKGTPEIRKQVHYAVIVRQRKEYRRPDGTRVKFEDNAAVITNERGEPRGSEIRGAVAREAAERFSKIGTIASVIVMKAIRANIPRALPTGARLVCADNTGARELEIIAVKGYKGVRRRYPAAGVGDIVVVTVKKGTPEIRKQVHYAVIVRQRKEYRRPDGTRVKFEDNAAVITNERGEPRGSEIRGAVAREAAERFSKIGTIASVIV

=== Feature glossary ===
The record interleaves many kinds of information about one protein. Here is each kind framed as the question it answers.

Q: What does the local fold look like, residue by residue?
A: A 3Di character summarizes, for each residue, the relative orientation of the Cα frame of its nearest spatial neighbor. Because it encodes fold topology rather than chemistry, 3Di alignments detect remote structural similarity that sequence alignment misses.

Q: Which residues are in helices, strands, or loops?
A: Secondary structure is the local, repeating backbone conformation. DSSP classifies it into eight states by reading the hydrogen-bond network: three helix types (H, G, I), two β types (E, B), two non-regular types (T, S), and unstructured coil (-).

Q: How big and how compact is the whole molecule?
A: Three whole-structure scalars: the radius of gyration (RMS distance of Cα from centroid, in Å), the count of Cα–Cα contacts (pairs closer than 8 Å and separated by more than four residues in sequence — i.e. tertiary, not local, contacts), and the bounding-box dimensions. Together they distinguish compact globular folds from extended fibres or disordered chains.

Q: How confident is the AlphaFold model at each residue?
A: For AlphaFold models, the B-factor field carries pLDDT — the model's own estimate of local accuracy on a 0–100 scale. Regions with pLDDT<50 should be treated as essentially unmodeled; they often correspond to intrinsically disordered segments.

Q: What family and function is it annotated with?
A: Functional annotations link the protein to curated databases. InterPro entries identify conserved domains and families by matching the sequence against member-database signatures (Pfam, PROSITE, CDD, …). Gene Ontology (GO) terms describe molecular function, biological process, and cellular component in a controlled vocabulary. CATH places the structure in a hierarchical fold classification (Class/Architecture/Topology/Homologous-superfamily). The organism is the source species.

Q: What known structures does this most resemble?
A: Nearest PDB neighbors are the top structural matches found by Foldseek when searching this structure against the entire Protein Data Bank. Each hit reports a TM-score (0 to 1; >0.5 almost always implies the same fold) and an E-value. These are *structural* homologs — they may share no detectable sequence similarity.

Q: Which residues are buried vs exposed?
A: Solvent-accessible surface area (SASA) is the area in Å² traced out by the centre of a 1.4 Å probe sphere (a water molecule) rolled over the protein's van der Waals surface (Shrake–Rupley / Lee–Richards construction). Buried residues have near-zero SASA; fully exposed residues can exceed 200 Å². The total SASA scales roughly with the number of surface residues.

Q: What are the backbone torsion angles?
A: φ (phi) and ψ (psi) are the two rotatable backbone dihedrals per residue: φ is the C(i-1)–N–Cα–C torsion, ψ is the N–Cα–C–N(i+1) torsion, both in degrees on (−180°, 180°]. α-helical residues cluster near (−60°, −45°); β-strand residues near (−120°, +130°). A Ramachandran plot is simply a scatter of (φ, ψ) for every residue.

Q: Are the domains correctly placed relative to each other?
A: Predicted aligned error is AlphaFold's pairwise confidence. Unlike pLDDT (per-residue), PAE is per-residue-pair and captures whether two parts of the structure are correctly placed relative to each other. Units are ångströms of expected positional error.

Q: What if only a Cα trace is available?
A: P-SEA three-state annotation labels each residue as helix, strand, or coil based purely on the geometry of the Cα trace. It serves as a fallback when the full backbone (and thus DSSP) is unavailable.

Q: What is the amino-acid chain?
A: This is the polypeptide sequence — one letter per residue, N-terminus first. Length ranges from a few dozen residues for small domains to over a thousand for large multi-domain proteins.

Q: What do the rendered images show?
A: The six renders are orthographic views along the three Cartesian axes in both directions. Representation (cartoon, sticks, or surface) and color scheme (sequence-rainbow or by-chain) vary across proteins so the training set covers all the common visualization conventions.

Q: What do the diagnostic plots show?
A: Plot images: a contact map (which residues are close in 3D, as an N×N binary image), a Ramachandran scatter (backbone torsion angles, revealing secondary-structure composition at a glance), and — for AlphaFold structures — a PAE heatmap (pairwise prediction confidence).

Q: How mobile is each atom in the crystal?
A: B-factor (Debye–Waller factor) reflects atomic displacement in the crystal lattice. It is an experimental observable (units Å²), not a prediction; low values mean the atom is pinned down, high values mean it moves or is heterogeneous across the crystal.

Q: Where is each backbone atom in 3D?
A: The mmCIF table is the protein's shape written out atom by atom. For each backbone N, Cα, C, and carbonyl O, it records an (x, y, z) coordinate triple in Å plus the residue type, chain letter, and residue number.